Protein AF-A0A936TDS5-F1 (afdb_monomer)

pLDDT: mean 80.67, std 19.94, range [39.81, 98.31]

Nearest PDB structures (foldseek):
  7kw0-assembly1_A  TM=5.483E-01  e=3.915E-04  Thermobifida fusca YX
  7kvw-assembly1_A  TM=5.679E-01  e=1.111E-03  Thermobifida fusca YX
  8g3i-assembly2_B  TM=5.520E-01  e=9.242E-04  Thermobifida fusca YX
  8fx6-assembly1_A  TM=5.416E-01  e=1.111E-03  Thermobifida fusca YX
  7kvw-assembly2_B  TM=5.005E-01  e=5.151E-03  Thermobifida fusca YX

Solvent-accessible surface area (backbone atoms only — not comparable to full-atom values): 11567 Å² total; per-residue (Å²): 106,70,35,53,54,52,32,14,50,15,39,11,51,22,51,33,26,50,77,72,73,55,72,51,64,53,45,38,28,36,31,77,38,82,64,76,65,95,84,75,88,70,101,67,92,56,63,47,74,29,67,37,72,36,57,22,67,60,83,50,58,68,60,33,21,49,55,46,42,52,44,52,53,50,34,60,64,54,54,81,69,48,64,59,77,72,45,52,74,58,56,76,73,54,56,67,78,72,46,67,78,61,44,45,56,72,72,64,34,46,33,40,44,46,78,44,85,52,53,76,54,87,51,64,59,97,83,44,72,63,87,77,62,70,42,80,43,81,47,70,67,34,42,25,14,41,22,35,30,36,42,44,96,44,76,26,71,20,74,30,71,34,63,88,70,48,78,54,62,65,58,42,52,52,20,43,53,51,15,44,48,60,50,52,47,60,68,56,60,64,66,74,71,68,71,82,82,83,79,76,88,135

Structure (mmCIF, N/CA/C/O backbone):
data_AF-A0A936TDS5-F1
#
_entry.id   AF-A0A936TDS5-F1
#
loop_
_atom_site.group_PDB
_atom_site.id
_atom_site.type_symbol
_atom_site.label_atom_id
_atom_site.label_alt_id
_atom_site.label_comp_id
_atom_site.label_asym_id
_atom_site.label_entity_id
_atom_site.label_seq_id
_atom_site.pdbx_PDB_ins_code
_atom_site.Cartn_x
_atom_site.Cartn_y
_atom_site.Cartn_z
_atom_site.occupancy
_atom_site.B_iso_or_equiv
_atom_site.auth_seq_id
_atom_site.auth_comp_id
_atom_site.auth_asym_id
_atom_site.auth_atom_id
_atom_site.pdbx_PDB_model_num
ATOM 1 N N . MET A 1 1 ? 4.836 9.051 -7.410 1.00 87.88 1 MET A N 1
ATOM 2 C CA . MET A 1 1 ? 4.955 7.578 -7.330 1.00 87.88 1 MET A CA 1
ATOM 3 C C . MET A 1 1 ? 4.818 7.085 -5.899 1.00 87.88 1 MET A C 1
ATOM 5 O O . MET A 1 1 ? 3.871 6.367 -5.643 1.00 87.88 1 MET A O 1
ATOM 9 N N . ASN A 1 2 ? 5.698 7.473 -4.965 1.00 91.62 2 ASN A N 1
ATOM 10 C CA . ASN A 1 2 ? 5.608 6.972 -3.585 1.00 91.62 2 ASN A CA 1
ATOM 11 C C . ASN A 1 2 ? 4.287 7.333 -2.890 1.00 91.62 2 ASN A C 1
ATOM 13 O O . ASN A 1 2 ? 3.648 6.474 -2.299 1.00 91.62 2 ASN A O 1
ATOM 17 N N . ASP A 1 3 ? 3.867 8.590 -3.033 1.00 94.88 3 ASP A N 1
ATOM 18 C CA . ASP A 1 3 ? 2.631 9.095 -2.427 1.00 94.88 3 ASP A CA 1
ATOM 19 C C . ASP A 1 3 ? 1.397 8.369 -2.998 1.00 94.88 3 ASP A C 1
ATOM 21 O O . ASP A 1 3 ? 0.515 7.963 -2.254 1.00 94.88 3 ASP A O 1
ATOM 25 N N . ALA A 1 4 ? 1.395 8.115 -4.312 1.00 95.88 4 ALA A N 1
ATOM 26 C CA . ALA A 1 4 ? 0.374 7.340 -5.022 1.00 95.88 4 ALA A CA 1
ATOM 27 C C . ALA A 1 4 ? 0.317 5.872 -4.567 1.00 95.88 4 ALA A C 1
ATOM 29 O O . ALA A 1 4 ? -0.758 5.338 -4.326 1.00 95.88 4 ALA A O 1
ATOM 30 N N . TYR A 1 5 ? 1.481 5.237 -4.410 1.00 96.56 5 TYR A N 1
ATOM 31 C CA . TYR A 1 5 ? 1.607 3.865 -3.921 1.00 96.56 5 TYR A CA 1
ATOM 32 C C . TYR A 1 5 ? 1.025 3.703 -2.511 1.00 96.56 5 TYR A C 1
ATOM 34 O O . TYR A 1 5 ? 0.201 2.825 -2.278 1.00 96.56 5 TYR A O 1
ATOM 42 N N . LEU A 1 6 ? 1.412 4.578 -1.583 1.00 97.19 6 LEU A N 1
ATOM 43 C CA . LEU A 1 6 ? 0.900 4.553 -0.215 1.00 97.19 6 LEU A CA 1
ATOM 44 C C . LEU A 1 6 ? -0.590 4.923 -0.153 1.00 97.19 6 LEU A C 1
ATOM 46 O O . LEU A 1 6 ? -1.337 4.284 0.578 1.00 97.19 6 LEU A O 1
ATOM 50 N N . ALA A 1 7 ? -1.047 5.897 -0.946 1.00 97.75 7 ALA A N 1
ATOM 51 C CA . ALA A 1 7 ? -2.466 6.247 -1.020 1.00 97.75 7 ALA A CA 1
ATOM 52 C C . ALA A 1 7 ? -3.332 5.081 -1.528 1.00 97.75 7 ALA A C 1
ATOM 54 O O . ALA A 1 7 ? -4.419 4.870 -0.998 1.00 97.75 7 ALA A O 1
ATOM 55 N N . ALA A 1 8 ? -2.853 4.304 -2.504 1.00 98.12 8 ALA A N 1
ATOM 56 C CA . ALA A 1 8 ? -3.545 3.104 -2.978 1.00 98.12 8 ALA A CA 1
ATOM 57 C C . ALA A 1 8 ? -3.659 2.034 -1.879 1.00 98.12 8 ALA A C 1
ATOM 59 O O . ALA A 1 8 ? -4.727 1.456 -1.695 1.00 98.12 8 ALA A O 1
ATOM 60 N N . ILE A 1 9 ? -2.588 1.821 -1.101 1.00 98.19 9 ILE A N 1
ATOM 61 C CA . ILE A 1 9 ? -2.613 0.926 0.068 1.00 98.19 9 ILE A CA 1
ATOM 62 C C . ILE A 1 9 ? -3.628 1.418 1.111 1.00 98.19 9 ILE A C 1
ATOM 64 O O . ILE A 1 9 ? -4.387 0.615 1.642 1.00 98.19 9 ILE A O 1
ATOM 68 N N . GLY A 1 10 ? -3.675 2.727 1.384 1.00 98.06 10 GLY A N 1
ATOM 69 C CA . GLY A 1 10 ? -4.641 3.316 2.319 1.00 98.06 10 GLY A CA 1
ATOM 70 C C . GLY A 1 10 ? -6.085 3.100 1.876 1.00 98.06 10 GLY A C 1
ATOM 71 O O . GLY A 1 10 ? -6.914 2.664 2.668 1.00 98.06 10 GLY A O 1
ATOM 72 N N . ALA A 1 11 ? -6.365 3.300 0.587 1.00 98.25 11 ALA A N 1
ATOM 73 C CA . ALA A 1 11 ? -7.679 3.030 0.008 1.00 98.25 11 ALA A CA 1
ATOM 74 C C . ALA A 1 11 ? -8.072 1.553 0.154 1.00 98.25 11 ALA A C 1
ATOM 76 O O . ALA A 1 11 ? -9.173 1.243 0.597 1.00 98.25 11 ALA A O 1
ATOM 77 N N . ALA A 1 12 ? -7.149 0.647 -0.179 1.00 98.25 12 ALA A N 1
ATOM 78 C CA . ALA A 1 12 ? -7.364 -0.789 -0.076 1.00 98.25 12 ALA A CA 1
ATOM 79 C C . ALA A 1 12 ? -7.650 -1.232 1.363 1.00 98.25 12 ALA A C 1
ATOM 81 O O . ALA A 1 12 ? -8.559 -2.019 1.604 1.00 98.25 12 ALA A O 1
ATOM 82 N N . LEU A 1 13 ? -6.893 -0.709 2.331 1.00 98.12 13 LEU A N 1
ATOM 83 C CA . LEU A 1 13 ? -7.101 -1.015 3.742 1.00 98.12 13 LEU A CA 1
ATOM 84 C C . LEU A 1 13 ? -8.436 -0.468 4.245 1.00 98.12 13 LEU A C 1
ATOM 86 O O . LEU A 1 13 ? -9.136 -1.206 4.930 1.00 98.12 13 LEU A O 1
ATOM 90 N N . GLY A 1 14 ? -8.806 0.766 3.891 1.00 97.94 14 GLY A N 1
ATOM 91 C CA . GLY A 1 14 ? -10.115 1.331 4.235 1.00 97.94 14 GLY A CA 1
ATOM 92 C C . GLY A 1 14 ? -11.258 0.481 3.687 1.00 97.94 14 GLY A C 1
ATOM 93 O O . GLY A 1 14 ? -12.091 0.003 4.451 1.00 97.94 14 GLY A O 1
ATOM 94 N N . HIS A 1 15 ? -11.209 0.172 2.389 1.00 98.12 15 HIS A N 1
ATOM 95 C CA . HIS A 1 15 ? -12.198 -0.676 1.724 1.00 98.12 15 HIS A CA 1
ATOM 96 C C . HIS A 1 15 ? -12.312 -2.070 2.364 1.00 98.12 15 HIS A C 1
ATOM 98 O O . HIS A 1 15 ? -13.415 -2.560 2.600 1.00 98.12 15 HIS A O 1
ATOM 104 N N . TYR A 1 16 ? -11.185 -2.704 2.700 1.00 98.31 16 TYR A N 1
ATOM 105 C CA . TYR A 1 16 ? -11.190 -3.991 3.394 1.00 98.31 16 TYR A CA 1
ATOM 106 C C . TYR A 1 16 ? -11.831 -3.893 4.786 1.00 98.31 16 TYR A C 1
ATOM 108 O O . TYR A 1 16 ? -12.696 -4.697 5.121 1.00 98.31 16 TYR A O 1
ATOM 116 N N . HIS A 1 17 ? -11.461 -2.892 5.588 1.00 97.88 17 HIS A N 1
ATOM 117 C CA . HIS A 1 17 ? -12.034 -2.686 6.922 1.00 97.88 17 HIS A CA 1
ATOM 118 C C . HIS A 1 17 ? -13.542 -2.402 6.875 1.00 97.88 17 HIS A C 1
ATOM 120 O O . HIS A 1 17 ? -14.281 -2.912 7.722 1.00 97.88 17 HIS A O 1
ATOM 126 N N . ASP A 1 18 ? -14.008 -1.666 5.864 1.00 97.19 18 ASP A N 1
ATOM 127 C CA . ASP A 1 18 ? -15.432 -1.432 5.617 1.00 97.19 18 ASP A CA 1
ATOM 128 C C . ASP A 1 18 ? -16.175 -2.743 5.325 1.00 97.19 18 ASP A C 1
ATOM 130 O O . ASP A 1 18 ? -17.216 -3.009 5.931 1.00 97.19 18 ASP A O 1
ATOM 134 N N . MET A 1 19 ? -15.624 -3.607 4.461 1.00 97.00 19 MET A N 1
ATOM 135 C CA . MET A 1 19 ? -16.204 -4.929 4.180 1.00 97.00 19 MET A CA 1
ATOM 136 C C . MET A 1 19 ? -16.249 -5.829 5.418 1.00 97.00 19 MET A C 1
ATOM 138 O O . MET A 1 19 ? -17.207 -6.579 5.602 1.00 97.00 19 MET A O 1
ATOM 142 N N . MET A 1 20 ? -15.246 -5.725 6.291 1.00 96.69 20 MET A N 1
ATOM 143 C CA . MET A 1 20 ? -15.191 -6.464 7.555 1.00 96.69 20 MET A CA 1
ATOM 144 C C . MET A 1 20 ? -16.072 -5.848 8.659 1.00 96.69 20 MET A C 1
ATOM 146 O O . MET A 1 20 ? -16.174 -6.417 9.747 1.00 96.69 20 MET A O 1
ATOM 150 N N . GLY A 1 21 ? -16.721 -4.704 8.405 1.00 97.25 21 GLY A N 1
ATOM 151 C CA . GLY A 1 21 ? -17.597 -4.019 9.360 1.00 97.25 21 GLY A CA 1
ATOM 152 C C . GLY A 1 21 ? -16.861 -3.328 10.513 1.00 97.25 21 GLY A C 1
ATOM 153 O O . GLY A 1 21 ? -17.462 -3.074 11.558 1.00 97.25 21 GLY A O 1
ATOM 154 N N . VAL A 1 22 ? -15.569 -3.040 10.342 1.00 96.38 22 VAL A N 1
ATOM 155 C CA . VAL A 1 22 ? -14.682 -2.438 11.351 1.00 96.38 22 VAL A CA 1
ATOM 156 C C . VAL A 1 22 ? -13.938 -1.228 10.771 1.00 96.38 22 VAL A C 1
ATOM 158 O O . VAL A 1 22 ? -12.711 -1.254 10.689 1.00 96.38 22 VAL A O 1
ATOM 161 N N . PRO A 1 23 ? -14.649 -0.165 10.345 1.00 96.19 23 PRO A N 1
ATOM 162 C CA . PRO A 1 23 ? -14.024 0.993 9.715 1.00 96.19 23 PRO A CA 1
ATOM 163 C C . PRO A 1 23 ? -12.979 1.632 10.635 1.00 96.19 23 PRO A C 1
ATOM 165 O O . PRO A 1 23 ? -13.187 1.771 11.843 1.00 96.19 23 PRO A O 1
ATOM 168 N N . VAL A 1 24 ? -11.863 2.050 10.042 1.00 96.00 24 VAL A N 1
ATOM 169 C CA . VAL A 1 24 ? -10.763 2.744 10.720 1.00 96.00 24 VAL A CA 1
ATOM 170 C C . VAL A 1 24 ? -10.447 4.038 9.978 1.00 96.00 24 VAL A C 1
ATOM 172 O O . VAL A 1 24 ? -10.583 4.104 8.757 1.00 96.00 24 VAL A O 1
ATOM 175 N N . GLU A 1 25 ? -10.032 5.074 10.707 1.00 94.75 25 GLU A N 1
ATOM 176 C CA . GLU A 1 25 ? -9.670 6.378 10.120 1.00 94.75 25 GLU A CA 1
ATOM 177 C C . GLU A 1 25 ? -8.234 6.387 9.572 1.00 94.75 25 GLU A C 1
ATOM 179 O O . GLU A 1 25 ? -7.924 7.070 8.593 1.00 94.75 25 GLU A O 1
ATOM 184 N N . ALA A 1 26 ? -7.347 5.601 10.190 1.00 96.31 26 ALA A N 1
ATOM 185 C CA . ALA A 1 26 ? -5.979 5.434 9.733 1.00 96.31 26 ALA A CA 1
ATOM 186 C C . ALA A 1 26 ? -5.381 4.089 10.156 1.00 96.31 26 ALA A C 1
ATOM 188 O O . ALA A 1 26 ? -5.762 3.520 11.179 1.00 96.31 26 ALA A O 1
ATOM 189 N N . VAL A 1 27 ? -4.376 3.631 9.404 1.00 96.50 27 VAL A N 1
ATOM 190 C CA . VAL A 1 27 ? -3.580 2.437 9.728 1.00 96.50 27 VAL A CA 1
ATOM 191 C C . VAL A 1 27 ? -2.112 2.820 9.956 1.00 96.50 27 VAL A C 1
ATOM 193 O O . VAL A 1 27 ? -1.500 3.440 9.078 1.00 96.50 27 VAL A O 1
ATOM 196 N N . PRO A 1 28 ? -1.507 2.459 11.101 1.00 94.44 28 PRO A N 1
ATOM 197 C CA . PRO A 1 28 ? -0.085 2.663 11.350 1.00 94.44 28 PRO A CA 1
ATOM 198 C C . PRO A 1 28 ? 0.794 1.925 10.331 1.00 94.44 28 PRO A C 1
ATOM 200 O O . PRO A 1 28 ? 0.802 0.693 10.256 1.00 94.44 28 PRO A O 1
ATOM 203 N N . LEU A 1 29 ? 1.567 2.685 9.554 1.00 94.06 29 LEU A N 1
ATOM 204 C CA . LEU A 1 29 ? 2.417 2.167 8.486 1.00 94.06 29 LEU A CA 1
ATOM 205 C C . LEU A 1 29 ? 3.851 2.680 8.612 1.00 94.06 29 LEU A C 1
ATOM 207 O O . LEU A 1 29 ? 4.078 3.877 8.775 1.00 94.06 29 LEU A O 1
ATOM 211 N N . ALA A 1 30 ? 4.831 1.794 8.444 1.00 90.75 30 ALA A N 1
ATOM 212 C CA . ALA A 1 30 ? 6.231 2.174 8.273 1.00 90.75 30 ALA A CA 1
ATOM 213 C C . ALA A 1 30 ? 6.690 2.010 6.823 1.00 90.75 30 ALA A C 1
ATOM 215 O O . ALA A 1 30 ? 6.355 1.039 6.145 1.00 90.75 30 ALA A O 1
ATOM 216 N N . MET A 1 31 ? 7.534 2.930 6.355 1.00 88.31 31 MET A N 1
ATOM 217 C CA . MET A 1 31 ? 8.198 2.828 5.059 1.00 88.31 31 MET A CA 1
ATOM 218 C C . MET A 1 31 ? 9.609 3.430 5.104 1.00 88.31 31 MET A C 1
ATOM 220 O O . MET A 1 31 ? 9.769 4.558 5.575 1.00 88.31 31 MET A O 1
ATOM 224 N N . PRO A 1 32 ? 10.643 2.754 4.568 1.00 82.31 32 PRO A N 1
ATOM 225 C CA . PRO A 1 32 ? 11.964 3.351 4.458 1.00 82.31 32 PRO A CA 1
ATOM 226 C C . PRO A 1 32 ? 11.936 4.528 3.478 1.00 82.31 32 PRO A C 1
ATOM 228 O O . PRO A 1 32 ? 11.478 4.417 2.338 1.00 82.31 32 PRO A O 1
ATOM 231 N N . VAL A 1 33 ? 12.475 5.665 3.908 1.00 75.00 33 VAL A N 1
ATOM 232 C CA . VAL A 1 33 ? 12.651 6.858 3.086 1.00 75.00 33 VAL A CA 1
ATOM 233 C C . VAL A 1 33 ? 14.132 7.205 2.969 1.00 75.00 33 VAL A C 1
ATOM 235 O O . VAL A 1 33 ? 14.886 7.224 3.941 1.00 75.00 33 VAL A O 1
ATOM 238 N N . ASN A 1 34 ? 14.568 7.490 1.741 1.00 66.94 34 ASN A N 1
ATOM 239 C CA . ASN A 1 34 ? 15.909 8.009 1.477 1.00 66.94 34 ASN A CA 1
ATOM 240 C C . ASN A 1 34 ? 16.051 9.414 2.086 1.00 66.94 34 ASN A C 1
ATOM 242 O O . ASN A 1 34 ? 15.309 10.316 1.685 1.00 66.94 34 ASN A O 1
ATOM 246 N N . VAL A 1 35 ? 17.028 9.612 2.976 1.00 59.50 35 VAL A N 1
ATOM 247 C CA . VAL A 1 35 ? 17.346 10.899 3.639 1.00 59.50 35 VAL A CA 1
ATOM 248 C C . VAL A 1 35 ? 18.618 11.555 3.079 1.00 59.50 35 VAL A C 1
ATOM 250 O O . VAL A 1 35 ? 19.300 12.308 3.765 1.00 59.50 35 VAL A O 1
ATOM 253 N N . ARG A 1 36 ? 18.959 11.295 1.809 1.00 56.44 36 ARG A N 1
ATOM 254 C CA . ARG A 1 36 ? 20.129 11.921 1.167 1.00 56.44 36 ARG A CA 1
ATOM 255 C C . ARG A 1 36 ? 20.006 13.448 1.175 1.00 56.44 36 ARG A C 1
ATOM 257 O O . ARG A 1 36 ? 19.043 13.987 0.630 1.00 56.44 36 ARG A O 1
ATOM 264 N N . ALA A 1 37 ? 21.006 14.124 1.739 1.00 49.75 37 ALA A N 1
ATOM 265 C CA . ALA A 1 37 ? 21.184 15.558 1.571 1.00 49.75 37 ALA A CA 1
ATOM 266 C C . ALA A 1 37 ? 21.629 15.859 0.129 1.00 49.75 37 ALA A C 1
ATOM 268 O O . ALA A 1 37 ? 22.376 15.092 -0.486 1.00 49.75 37 ALA A O 1
ATOM 269 N N . SER A 1 38 ? 21.163 16.973 -0.434 1.00 39.81 38 SER A N 1
ATOM 270 C CA . SER A 1 38 ? 21.589 17.437 -1.756 1.00 39.81 38 SER A CA 1
ATOM 271 C C . SER A 1 38 ? 23.093 17.746 -1.747 1.00 39.81 38 SER A C 1
ATOM 273 O O . SER A 1 38 ? 23.503 18.714 -1.112 1.00 39.81 38 SER A O 1
ATOM 275 N N . GLY A 1 39 ? 23.905 16.942 -2.443 1.00 43.88 39 GLY A N 1
ATOM 276 C CA . GLY A 1 39 ? 25.346 17.183 -2.624 1.00 43.88 39 GLY A CA 1
ATOM 277 C C . GLY A 1 39 ? 26.278 16.046 -2.191 1.00 43.88 39 GLY A C 1
ATOM 278 O O . GLY A 1 39 ? 27.468 16.110 -2.483 1.00 43.88 39 GLY A O 1
ATOM 279 N N . GLU A 1 40 ? 25.775 14.988 -1.548 1.00 40.59 40 GLU A N 1
ATOM 280 C CA . GLU A 1 40 ? 26.607 13.837 -1.169 1.00 40.59 40 GLU A CA 1
ATOM 281 C C . GLU A 1 40 ? 26.719 12.815 -2.312 1.00 40.59 40 GLU A C 1
ATOM 283 O O . GLU A 1 40 ? 25.769 12.106 -2.649 1.00 40.59 40 GLU A O 1
ATOM 288 N N . SER A 1 41 ? 27.908 12.716 -2.907 1.00 40.12 41 SER A N 1
ATOM 289 C CA . SER A 1 41 ? 28.281 11.658 -3.849 1.00 40.12 41 SER A CA 1
ATOM 290 C C . SER A 1 41 ? 28.992 10.517 -3.111 1.00 40.12 41 SER A C 1
ATOM 292 O O . SER A 1 41 ? 30.174 10.621 -2.793 1.00 40.12 41 SER A O 1
ATOM 294 N N . GLY A 1 42 ? 28.272 9.423 -2.844 1.00 45.34 42 GLY A N 1
ATOM 295 C CA . GLY A 1 42 ? 28.812 8.190 -2.261 1.00 45.34 42 GLY A CA 1
ATOM 296 C C . GLY A 1 42 ? 27.751 7.092 -2.105 1.00 45.34 42 GLY A C 1
ATOM 297 O O . GLY A 1 42 ? 26.561 7.380 -1.967 1.00 45.34 42 GLY A O 1
ATOM 298 N N . ILE A 1 43 ? 28.170 5.821 -2.128 1.00 42.38 43 ILE A N 1
ATOM 299 C CA . ILE A 1 43 ? 27.320 4.670 -1.772 1.00 42.38 43 ILE A CA 1
ATOM 300 C C . ILE A 1 43 ? 27.212 4.653 -0.240 1.00 42.38 43 ILE A C 1
ATOM 302 O O . ILE A 1 43 ? 27.985 3.985 0.437 1.00 42.38 43 ILE A O 1
ATOM 306 N N . SER A 1 44 ? 26.311 5.465 0.312 1.00 41.47 44 SER A N 1
ATOM 307 C CA . SER A 1 44 ? 26.031 5.528 1.751 1.00 41.47 44 SER A CA 1
ATOM 308 C C . SER A 1 44 ? 24.573 5.145 2.028 1.00 41.47 44 SER A C 1
ATOM 310 O O . SER A 1 44 ? 23.653 5.643 1.369 1.00 41.47 44 SER A O 1
ATOM 312 N N . ASN A 1 45 ? 24.369 4.254 3.002 1.00 45.47 45 ASN A N 1
ATOM 313 C CA . ASN A 1 45 ? 23.082 3.683 3.416 1.00 45.47 45 ASN A CA 1
ATOM 314 C C . ASN A 1 45 ? 22.310 4.626 4.364 1.00 45.47 45 ASN A C 1
ATOM 316 O O . ASN A 1 45 ? 21.946 4.248 5.475 1.00 45.47 45 ASN A O 1
ATOM 320 N N . ASN A 1 46 ? 22.070 5.874 3.951 1.00 53.81 46 ASN A N 1
ATOM 321 C CA . ASN A 1 46 ? 21.255 6.818 4.725 1.00 53.81 46 ASN A CA 1
ATOM 322 C C . ASN A 1 46 ? 19.758 6.620 4.420 1.00 53.81 46 ASN A C 1
ATOM 324 O O . ASN A 1 46 ? 19.163 7.342 3.609 1.00 53.81 46 ASN A O 1
ATOM 328 N N . TRP A 1 47 ? 19.153 5.642 5.096 1.00 58.56 47 TRP A N 1
ATOM 329 C CA . TRP A 1 47 ? 17.704 5.436 5.151 1.00 58.56 47 TRP A CA 1
ATOM 330 C C . TRP A 1 47 ? 17.199 5.651 6.573 1.00 58.56 47 TRP A C 1
ATOM 332 O O . TRP A 1 47 ? 17.850 5.247 7.532 1.00 58.56 47 TRP A O 1
ATOM 342 N N . THR A 1 48 ? 16.034 6.276 6.691 1.00 63.50 48 THR A N 1
ATOM 343 C CA . THR A 1 48 ? 15.264 6.356 7.936 1.00 63.50 48 THR A CA 1
ATOM 344 C C . THR A 1 48 ? 13.880 5.776 7.677 1.00 63.50 48 THR A C 1
ATOM 346 O O . THR A 1 48 ? 13.406 5.818 6.538 1.00 63.50 48 THR A O 1
ATOM 349 N N . SER A 1 49 ? 13.233 5.214 8.689 1.00 71.44 49 SER A N 1
ATOM 350 C CA . SER A 1 49 ? 11.852 4.748 8.560 1.00 71.44 49 SER A CA 1
ATOM 351 C C . SER A 1 49 ? 10.905 5.917 8.801 1.00 71.44 49 SER A C 1
ATOM 353 O O . SER A 1 49 ? 10.879 6.486 9.888 1.00 71.44 49 SER A O 1
ATOM 355 N N . ALA A 1 50 ? 10.110 6.274 7.794 1.00 82.19 50 ALA A N 1
ATOM 356 C CA . ALA A 1 50 ? 8.959 7.139 7.998 1.00 82.19 50 ALA A CA 1
ATOM 357 C C . ALA A 1 50 ? 7.828 6.300 8.597 1.00 82.19 50 ALA A C 1
ATOM 359 O O . ALA A 1 50 ? 7.446 5.288 8.009 1.00 82.19 50 ALA A O 1
ATOM 360 N N . MET A 1 51 ? 7.311 6.725 9.747 1.00 87.44 51 MET A N 1
ATOM 361 C CA . MET A 1 51 ? 6.086 6.188 10.339 1.00 87.44 51 MET A CA 1
ATOM 362 C C . MET A 1 51 ? 4.931 7.123 9.987 1.00 87.44 51 MET A C 1
ATOM 364 O O . MET A 1 51 ? 5.061 8.341 10.111 1.00 87.44 51 MET A O 1
ATOM 368 N N . LEU A 1 52 ? 3.835 6.553 9.504 1.00 90.94 52 LEU A N 1
ATOM 369 C CA . LEU A 1 52 ? 2.658 7.255 9.016 1.00 90.94 52 LEU A CA 1
ATOM 370 C C . LEU A 1 52 ? 1.413 6.715 9.714 1.00 90.94 52 LEU A C 1
ATOM 372 O O . LEU A 1 52 ? 1.309 5.516 9.963 1.00 90.94 52 LEU A O 1
ATOM 376 N N . ALA A 1 53 ? 0.445 7.594 9.947 1.00 94.69 53 ALA A N 1
ATOM 377 C CA . ALA A 1 53 ? -0.942 7.207 10.159 1.00 94.69 53 ALA A CA 1
ATOM 378 C C . ALA A 1 53 ? -1.605 7.224 8.778 1.00 94.69 53 ALA A C 1
ATOM 380 O O . ALA A 1 53 ? -2.077 8.266 8.317 1.00 94.69 53 ALA A O 1
ATOM 381 N N . LEU A 1 54 ? -1.523 6.103 8.059 1.00 96.56 54 LEU A N 1
ATOM 382 C CA . LEU A 1 54 ? -1.940 6.032 6.665 1.00 96.56 54 LEU A CA 1
ATOM 383 C C . LEU A 1 54 ? -3.450 6.290 6.564 1.00 96.56 54 LEU A C 1
ATOM 385 O O . LEU A 1 54 ? -4.202 5.499 7.129 1.00 96.56 54 LEU A O 1
ATOM 389 N N . PRO A 1 55 ? -3.899 7.349 5.867 1.00 96.50 55 PRO A N 1
ATOM 390 C CA . PRO A 1 55 ? -5.313 7.701 5.817 1.00 96.50 55 PRO A CA 1
ATOM 391 C C . PRO A 1 55 ? -6.103 6.639 5.049 1.00 96.50 55 PRO A C 1
ATOM 393 O O . PRO A 1 55 ? -5.754 6.302 3.911 1.00 96.50 55 PRO A O 1
ATOM 396 N N . THR A 1 56 ? -7.170 6.142 5.667 1.00 97.50 56 THR A N 1
ATOM 397 C CA . THR A 1 56 ? -8.068 5.122 5.101 1.00 97.50 56 THR A CA 1
ATOM 398 C C . THR A 1 56 ? -9.466 5.664 4.807 1.00 97.50 56 THR A C 1
ATOM 400 O O . THR A 1 56 ? -10.180 5.086 3.995 1.00 97.50 56 THR A O 1
ATOM 403 N N . ASP A 1 57 ? -9.835 6.801 5.397 1.00 93.81 57 ASP A N 1
ATOM 404 C CA . ASP A 1 57 ? -11.168 7.412 5.329 1.00 93.81 57 ASP A CA 1
ATOM 405 C C . ASP A 1 57 ? -11.307 8.534 4.284 1.00 93.81 57 ASP A C 1
ATOM 407 O O . ASP A 1 57 ? -12.405 9.036 4.051 1.00 93.81 57 ASP A O 1
ATOM 411 N N . GLN A 1 58 ? -10.214 8.952 3.639 1.00 96.56 58 GLN A N 1
ATOM 412 C CA . GLN A 1 58 ? -10.229 9.998 2.615 1.00 96.56 58 GLN A CA 1
ATOM 413 C C . GLN A 1 58 ? -10.658 9.409 1.258 1.00 96.56 58 GLN A C 1
ATOM 415 O O . GLN A 1 58 ? -9.851 8.700 0.651 1.00 96.56 58 GLN A O 1
ATOM 420 N N . PRO A 1 59 ? -11.862 9.699 0.721 1.00 94.25 59 PRO A N 1
ATOM 421 C CA . PRO A 1 59 ? -12.342 9.089 -0.523 1.00 94.25 59 PRO A CA 1
ATOM 422 C C . PRO A 1 59 ? -11.703 9.669 -1.791 1.00 94.25 59 PRO A C 1
ATOM 424 O O . PRO A 1 59 ? -11.630 8.972 -2.795 1.00 94.25 59 PRO A O 1
ATOM 427 N N . ASP A 1 60 ? -11.241 10.924 -1.772 1.00 96.56 60 ASP A N 1
ATOM 428 C CA . ASP A 1 60 ? -10.618 11.556 -2.941 1.00 96.56 60 ASP A CA 1
ATOM 429 C C . ASP A 1 60 ? -9.144 11.111 -3.064 1.00 96.56 60 ASP A C 1
ATOM 431 O O . ASP A 1 60 ? -8.332 11.471 -2.198 1.00 96.56 60 ASP A O 1
ATOM 435 N N . PRO A 1 61 ? -8.753 10.380 -4.130 1.00 96.19 61 PRO A N 1
ATOM 436 C CA . PRO A 1 61 ? -7.391 9.871 -4.282 1.00 96.19 61 PRO A CA 1
ATOM 437 C C . PRO A 1 61 ? -6.337 10.982 -4.358 1.00 96.19 61 PRO A C 1
ATOM 439 O O . PRO A 1 61 ? -5.215 10.793 -3.884 1.00 96.19 61 PRO A O 1
ATOM 442 N N . ILE A 1 62 ? -6.670 12.163 -4.896 1.00 96.94 62 ILE A N 1
ATOM 443 C CA . ILE A 1 62 ? -5.738 13.295 -4.965 1.00 96.94 62 ILE A CA 1
ATOM 444 C C . ILE A 1 62 ? -5.475 13.836 -3.561 1.00 96.94 62 ILE A C 1
ATOM 446 O O . ILE A 1 62 ? -4.316 14.008 -3.172 1.00 96.94 62 ILE A O 1
ATOM 450 N N . ARG A 1 63 ? -6.534 14.055 -2.775 1.00 97.75 63 ARG A N 1
ATOM 451 C CA . ARG A 1 63 ? -6.403 14.508 -1.382 1.00 97.75 63 ARG A CA 1
ATOM 452 C C . ARG A 1 63 ? -5.700 13.473 -0.514 1.00 97.75 63 ARG A C 1
ATOM 454 O O . ARG A 1 63 ? -4.854 13.843 0.296 1.00 97.75 63 ARG A O 1
ATOM 461 N N . ARG A 1 64 ? -5.976 12.182 -0.720 1.00 97.44 64 ARG A N 1
ATOM 462 C CA . ARG A 1 64 ? -5.299 11.084 -0.014 1.00 97.44 64 ARG A CA 1
ATOM 463 C C . ARG A 1 64 ? -3.793 11.101 -0.285 1.00 97.44 64 ARG A C 1
ATOM 465 O O . ARG A 1 64 ? -2.995 11.050 0.647 1.00 97.44 64 ARG A O 1
ATOM 472 N N . MET A 1 65 ? -3.384 11.270 -1.547 1.00 97.69 65 MET A N 1
ATOM 473 C CA . MET A 1 65 ? -1.969 11.432 -1.911 1.00 97.69 65 MET A CA 1
ATOM 474 C C . MET A 1 65 ? -1.328 12.674 -1.278 1.00 97.69 65 MET A C 1
ATOM 476 O O . MET A 1 65 ? -0.171 12.612 -0.863 1.00 97.69 65 MET A O 1
ATOM 480 N N . GLN A 1 66 ? -2.052 13.792 -1.190 1.00 97.50 66 GLN A N 1
ATOM 481 C CA . GLN A 1 66 ? -1.567 15.017 -0.541 1.00 97.50 66 GLN A CA 1
ATOM 482 C C . GLN A 1 66 ? -1.350 14.819 0.967 1.00 97.50 66 GLN A C 1
ATOM 484 O O . GLN A 1 66 ? -0.287 15.167 1.475 1.00 97.50 66 GLN A O 1
ATOM 489 N N . GLN A 1 67 ? -2.287 14.176 1.667 1.00 97.06 67 GLN A N 1
ATOM 490 C CA . GLN A 1 67 ? -2.138 13.851 3.091 1.00 97.06 67 GLN A CA 1
ATOM 491 C C . GLN A 1 67 ? -0.937 12.929 3.340 1.00 97.06 67 GLN A C 1
ATOM 493 O O . GLN A 1 67 ? -0.116 13.182 4.223 1.00 97.06 67 GLN A O 1
ATOM 498 N N . VAL A 1 68 ? -0.777 11.885 2.520 1.00 95.94 68 VAL A N 1
ATOM 499 C CA . VAL A 1 68 ? 0.390 10.991 2.581 1.00 95.94 68 VAL A CA 1
ATOM 500 C C . VAL A 1 68 ? 1.687 11.775 2.370 1.00 95.94 68 VAL A C 1
ATOM 502 O O . VAL A 1 68 ? 2.635 11.629 3.143 1.00 95.94 68 VAL A O 1
ATOM 505 N N . ARG A 1 69 ? 1.738 12.629 1.342 1.00 94.62 69 ARG A N 1
ATOM 506 C CA . ARG A 1 69 ? 2.889 13.488 1.029 1.00 94.62 69 ARG A CA 1
ATOM 507 C C . ARG A 1 69 ? 3.287 14.341 2.234 1.00 94.62 69 ARG A C 1
ATOM 509 O O . ARG A 1 69 ? 4.470 14.398 2.569 1.00 94.62 69 ARG A O 1
ATOM 516 N N . GLU A 1 70 ? 2.325 14.998 2.872 1.00 93.81 70 GLU A N 1
ATOM 517 C CA . GLU A 1 70 ? 2.549 15.843 4.049 1.00 93.81 70 GLU A CA 1
ATOM 518 C C . GLU A 1 70 ? 3.146 15.046 5.216 1.00 93.81 70 GLU A C 1
ATOM 520 O O . GLU A 1 70 ? 4.147 15.469 5.807 1.00 93.81 70 GLU A O 1
ATOM 525 N N . GLN A 1 71 ? 2.611 13.853 5.494 1.00 92.50 71 GLN A N 1
ATOM 526 C CA . GLN A 1 71 ? 3.141 12.962 6.529 1.00 92.50 71 GLN A CA 1
ATOM 527 C C . GLN A 1 71 ? 4.569 12.494 6.215 1.00 92.50 71 GLN A C 1
ATOM 529 O O . GLN A 1 71 ? 5.447 12.574 7.074 1.00 92.50 71 GLN A O 1
ATOM 534 N N . VAL A 1 72 ? 4.849 12.077 4.972 1.00 89.19 72 VAL A N 1
ATOM 535 C CA . VAL A 1 72 ? 6.202 11.668 4.547 1.00 89.19 72 VAL A CA 1
ATOM 536 C C . VAL A 1 72 ? 7.203 12.813 4.703 1.00 89.19 72 VAL A C 1
ATOM 538 O O . VAL A 1 72 ? 8.327 12.593 5.160 1.00 89.19 72 VAL A O 1
ATOM 541 N N . LEU A 1 73 ? 6.834 14.034 4.305 1.00 88.06 73 LEU A N 1
ATOM 542 C CA . LEU A 1 73 ? 7.706 15.204 4.434 1.00 88.06 73 LEU A CA 1
ATOM 543 C C . LEU A 1 73 ? 7.979 15.540 5.904 1.00 88.06 73 LEU A C 1
ATOM 545 O O . LEU A 1 73 ? 9.128 15.806 6.254 1.00 88.06 73 LEU A O 1
ATOM 549 N N . THR A 1 74 ? 6.961 15.448 6.758 1.00 85.12 74 THR A N 1
ATOM 550 C CA . THR A 1 74 ? 7.080 15.669 8.207 1.00 85.12 74 THR A CA 1
ATOM 551 C C . THR A 1 74 ? 7.975 14.619 8.870 1.00 85.12 74 THR A C 1
ATOM 553 O O . THR A 1 74 ? 8.869 14.953 9.646 1.00 85.12 74 THR A O 1
ATOM 556 N N . ALA A 1 75 ? 7.813 13.343 8.512 1.00 80.69 75 ALA A N 1
ATOM 557 C CA . ALA A 1 75 ? 8.654 12.264 9.026 1.00 80.69 75 ALA A CA 1
ATOM 558 C C . ALA A 1 75 ? 10.131 12.434 8.615 1.00 80.69 75 ALA A C 1
ATOM 560 O O . ALA A 1 75 ? 11.044 12.163 9.396 1.00 80.69 75 ALA A O 1
ATOM 561 N N . ARG A 1 76 ? 10.389 12.944 7.402 1.00 73.19 76 ARG A N 1
ATOM 562 C CA . ARG A 1 76 ? 11.751 13.228 6.917 1.00 73.19 76 ARG A CA 1
ATOM 563 C C . ARG A 1 76 ? 12.429 14.365 7.679 1.00 73.19 76 ARG A C 1
ATOM 565 O O . ARG A 1 76 ? 13.627 14.270 7.932 1.00 73.19 76 ARG A O 1
ATOM 572 N N . THR A 1 77 ? 11.705 15.428 8.033 1.00 66.19 77 THR A N 1
ATOM 573 C CA . THR A 1 77 ? 12.272 16.567 8.778 1.00 66.19 77 THR A CA 1
ATOM 574 C C . THR A 1 77 ? 12.479 16.235 10.259 1.00 66.19 77 THR A C 1
ATOM 576 O O . THR A 1 77 ? 13.514 16.598 10.827 1.00 66.19 77 THR A O 1
ATOM 579 N N . GLY A 1 78 ? 11.564 15.466 10.861 1.00 55.56 78 GLY A N 1
ATOM 580 C CA . GLY A 1 78 ? 11.675 14.966 12.237 1.00 55.56 78 GLY A CA 1
ATOM 581 C C 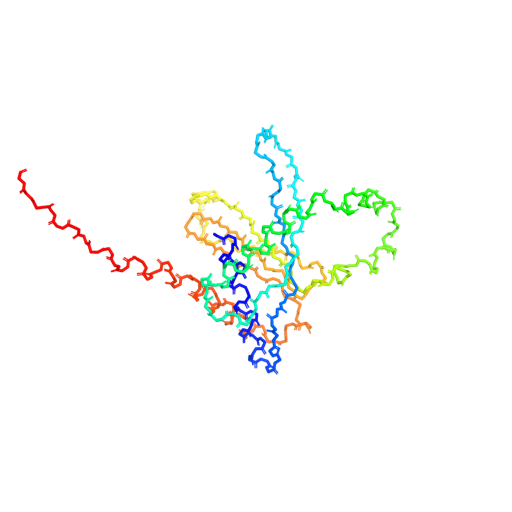. GLY A 1 78 ? 12.829 13.978 12.464 1.00 55.56 78 GLY A C 1
ATOM 582 O O . GLY A 1 78 ? 13.375 13.918 13.562 1.00 55.56 78 GLY A O 1
ATOM 583 N N . SER A 1 79 ? 13.285 13.269 11.422 1.00 50.62 79 SER A N 1
ATOM 584 C CA . SER A 1 79 ? 14.394 12.297 11.499 1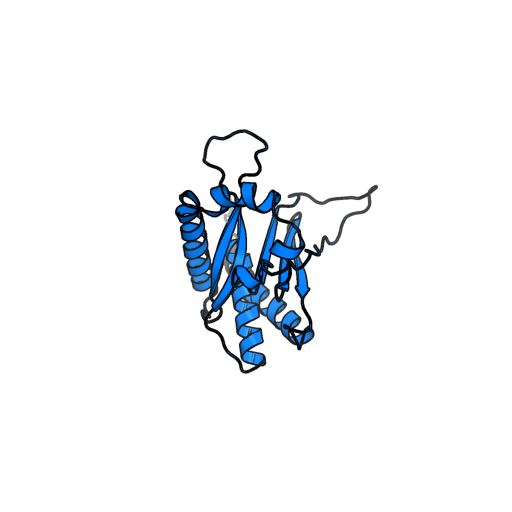.00 50.62 79 SER A CA 1
ATOM 585 C C . SER A 1 79 ? 15.765 12.904 11.843 1.00 50.62 79 SER A C 1
ATOM 587 O O . SER A 1 79 ? 16.710 12.160 12.113 1.00 50.62 79 SER A O 1
ATOM 589 N N . SER A 1 80 ? 15.905 14.232 11.845 1.00 45.53 80 SER A N 1
ATOM 590 C CA . SER A 1 80 ? 17.113 14.908 12.345 1.00 45.53 80 SER A CA 1
ATOM 591 C C . SER A 1 80 ? 17.324 14.724 13.858 1.00 45.53 80 SER A C 1
ATOM 593 O O . SER A 1 80 ? 18.444 14.888 14.340 1.00 45.53 80 SER A O 1
ATOM 595 N N . LEU A 1 81 ? 16.278 14.317 14.586 1.00 45.69 81 LEU A N 1
ATOM 596 C CA . LEU A 1 81 ? 16.269 14.067 16.026 1.00 45.69 81 LEU A CA 1
ATOM 597 C C . LEU A 1 81 ? 15.998 12.591 16.355 1.00 45.69 81 LEU A C 1
ATOM 599 O O . LEU A 1 81 ? 15.329 12.326 17.341 1.00 45.69 81 LEU A O 1
ATOM 603 N N . ASP A 1 82 ? 16.450 11.628 15.543 1.00 48.25 82 ASP A N 1
ATOM 604 C CA . ASP A 1 82 ? 16.172 10.201 15.780 1.00 48.25 82 ASP A CA 1
ATOM 605 C C . ASP A 1 82 ? 16.999 9.626 16.961 1.00 48.25 82 ASP A C 1
ATOM 607 O O . ASP A 1 82 ? 18.191 9.333 16.781 1.00 48.25 82 ASP A O 1
ATOM 611 N N . PRO A 1 83 ? 16.416 9.407 18.164 1.00 43.03 83 PRO A N 1
ATOM 612 C CA . PRO A 1 83 ? 17.104 8.719 19.258 1.00 43.03 83 PRO A CA 1
ATOM 613 C C . PRO A 1 83 ? 17.473 7.268 18.899 1.00 43.03 83 PRO A C 1
ATOM 615 O O . PRO A 1 83 ? 18.386 6.709 19.505 1.00 43.03 83 PRO A O 1
ATOM 618 N N . GLY A 1 84 ? 16.852 6.664 17.880 1.00 45.97 84 GLY A N 1
ATOM 619 C CA . GLY A 1 84 ? 17.205 5.349 17.349 1.00 45.97 84 GLY A CA 1
ATOM 620 C C . GLY A 1 84 ? 18.640 5.271 16.823 1.00 45.97 84 GLY A C 1
ATOM 621 O O . GLY A 1 84 ? 19.302 4.256 17.033 1.00 45.97 84 GLY A O 1
ATOM 622 N N . ARG A 1 85 ? 19.198 6.355 16.260 1.00 47.22 85 ARG A N 1
ATOM 623 C CA . ARG A 1 85 ? 20.621 6.400 15.850 1.00 47.22 85 ARG A CA 1
ATOM 624 C C . ARG A 1 85 ? 21.590 6.355 17.038 1.00 47.22 85 ARG A C 1
ATOM 626 O O . ARG A 1 85 ? 22.723 5.913 16.871 1.00 47.22 85 ARG A O 1
ATOM 633 N N . LEU A 1 86 ? 21.151 6.785 18.224 1.00 48.19 86 LEU A N 1
ATOM 634 C CA . LEU A 1 86 ? 21.920 6.721 19.474 1.00 48.19 86 LEU A CA 1
ATOM 635 C C . LEU A 1 86 ? 21.793 5.358 20.170 1.00 48.19 86 LEU A C 1
ATOM 637 O O . LEU A 1 86 ? 22.744 4.906 20.805 1.00 48.19 86 LEU A O 1
ATOM 641 N N . VAL A 1 87 ? 20.641 4.694 20.041 1.00 51.06 87 VAL A N 1
ATOM 642 C CA . VAL A 1 87 ? 20.330 3.450 20.766 1.00 51.06 87 VAL A CA 1
ATOM 643 C C . VAL A 1 87 ? 20.641 2.189 19.944 1.00 51.06 87 VAL A C 1
ATOM 645 O O . VAL A 1 87 ? 21.019 1.167 20.516 1.00 51.06 87 VAL A O 1
ATOM 648 N N . ALA A 1 88 ? 20.577 2.246 18.609 1.00 53.31 88 ALA A N 1
ATOM 649 C CA . ALA A 1 88 ? 20.856 1.109 17.724 1.00 53.31 88 ALA A CA 1
ATOM 650 C C . ALA A 1 88 ? 22.244 0.455 17.924 1.00 53.31 88 ALA A C 1
ATOM 652 O O . ALA A 1 88 ? 22.313 -0.777 17.918 1.00 53.31 88 ALA A O 1
ATOM 653 N N . PRO A 1 89 ? 23.343 1.201 18.173 1.00 56.72 89 PRO A N 1
ATOM 654 C CA . PRO A 1 89 ? 24.638 0.587 18.464 1.00 56.72 89 PRO A CA 1
ATOM 655 C C . PRO A 1 89 ? 24.652 -0.189 19.785 1.00 56.72 89 PRO A C 1
ATOM 657 O O . PRO A 1 89 ? 25.401 -1.151 19.904 1.00 56.72 89 PRO A O 1
ATOM 660 N N . LEU A 1 90 ? 23.834 0.209 20.766 1.00 55.47 90 LEU A N 1
ATOM 661 C CA . LEU A 1 90 ? 23.725 -0.452 22.073 1.00 55.47 90 LEU A CA 1
ATOM 662 C C . LEU A 1 90 ? 22.825 -1.690 22.005 1.00 55.47 90 LEU A C 1
ATOM 664 O O . LEU A 1 90 ? 23.097 -2.687 22.671 1.00 55.47 90 LEU A O 1
ATOM 668 N N . ALA A 1 91 ? 21.798 -1.662 21.150 1.00 56.34 91 ALA A N 1
ATOM 669 C CA . ALA A 1 91 ? 20.918 -2.803 20.916 1.00 56.34 91 ALA A CA 1
ATOM 670 C C . ALA A 1 91 ? 21.658 -4.011 20.312 1.00 56.34 91 ALA A C 1
ATOM 672 O O . ALA A 1 91 ? 21.314 -5.150 20.614 1.00 56.34 91 ALA A O 1
ATOM 673 N N . ALA A 1 92 ? 22.725 -3.776 19.539 1.00 58.53 92 ALA A N 1
ATOM 674 C CA . ALA A 1 92 ? 23.575 -4.829 18.977 1.00 58.53 92 ALA A CA 1
ATOM 675 C C . ALA A 1 92 ? 24.347 -5.656 20.031 1.00 58.53 92 ALA A C 1
ATOM 677 O O . ALA A 1 92 ? 24.881 -6.712 19.701 1.00 58.53 92 ALA A O 1
ATOM 678 N N . TRP A 1 93 ? 24.410 -5.193 21.286 1.00 57.22 93 TRP A N 1
ATOM 679 C CA . TRP A 1 93 ? 25.070 -5.888 22.402 1.00 57.22 93 TRP A CA 1
ATOM 680 C C . TRP A 1 93 ? 24.097 -6.654 23.306 1.00 57.22 93 TRP A C 1
ATOM 682 O O . TRP A 1 93 ? 24.531 -7.333 24.238 1.00 57.22 93 TRP A O 1
ATOM 692 N N . LEU A 1 94 ? 22.788 -6.544 23.068 1.00 63.25 94 LEU A N 1
ATOM 693 C CA . LEU A 1 94 ? 21.783 -7.218 23.881 1.00 63.25 94 LEU A CA 1
ATOM 694 C C . LEU A 1 94 ? 21.577 -8.669 23.402 1.00 63.25 94 LEU A C 1
ATOM 696 O O . LEU A 1 94 ? 21.531 -8.922 22.198 1.00 63.25 94 LEU A O 1
ATOM 700 N N . PRO A 1 95 ? 21.419 -9.644 24.317 1.00 61.12 95 PRO A N 1
ATOM 701 C CA . PRO A 1 95 ? 21.085 -11.018 23.949 1.00 61.12 95 PRO A CA 1
ATOM 702 C C . PRO A 1 95 ? 19.757 -11.086 23.185 1.00 61.12 95 PRO A C 1
ATOM 704 O O . PRO A 1 95 ? 18.799 -10.414 23.563 1.00 61.12 95 PRO A O 1
ATOM 707 N N . ASN A 1 96 ? 19.644 -11.967 22.185 1.00 54.06 96 ASN A N 1
ATOM 708 C CA . ASN A 1 96 ? 18.420 -12.129 21.380 1.00 54.06 96 ASN A CA 1
ATOM 709 C C . ASN A 1 96 ? 17.147 -12.349 22.223 1.00 54.06 96 ASN A C 1
ATOM 711 O O . ASN A 1 96 ? 16.074 -11.907 21.833 1.00 54.06 96 ASN A O 1
ATOM 715 N N . ALA A 1 97 ? 17.255 -12.975 23.401 1.00 58.28 97 ALA A N 1
ATOM 716 C CA . ALA A 1 97 ? 16.135 -13.150 24.329 1.00 58.28 97 ALA A CA 1
ATOM 717 C C . ALA A 1 97 ? 15.613 -11.825 24.929 1.00 58.28 97 ALA A C 1
ATOM 719 O O . ALA A 1 97 ? 14.432 -11.725 25.241 1.00 58.28 97 ALA A O 1
ATOM 720 N N . ALA A 1 98 ? 16.466 -10.803 25.059 1.00 58.62 98 ALA A N 1
ATOM 721 C CA . ALA A 1 98 ? 16.075 -9.463 25.497 1.00 58.62 98 ALA A CA 1
ATOM 722 C C . ALA A 1 98 ? 15.431 -8.646 24.360 1.00 58.62 98 ALA A C 1
ATOM 724 O O . ALA A 1 98 ? 14.582 -7.801 24.624 1.00 58.62 98 ALA A O 1
ATOM 725 N N . LEU A 1 99 ? 15.787 -8.932 23.099 1.00 54.41 99 LEU A N 1
ATOM 726 C CA . LEU A 1 99 ? 15.125 -8.367 21.916 1.00 54.41 99 LEU A CA 1
ATOM 727 C C . LEU A 1 99 ? 13.866 -9.134 21.487 1.00 54.41 99 LEU A C 1
ATOM 729 O O . LEU A 1 99 ? 13.083 -8.610 20.704 1.00 54.41 99 LEU A O 1
ATOM 733 N N . ALA A 1 100 ? 13.633 -10.344 22.000 1.00 51.03 100 ALA A N 1
ATOM 734 C CA . ALA A 1 100 ? 12.470 -11.157 21.637 1.00 51.03 100 ALA A CA 1
ATOM 735 C C . ALA A 1 100 ? 11.125 -10.502 22.021 1.00 51.03 100 ALA A C 1
ATOM 737 O O . ALA A 1 100 ? 10.111 -10.789 21.395 1.00 51.03 100 ALA A O 1
ATOM 738 N N . GLY A 1 101 ? 11.120 -9.594 23.007 1.00 48.12 101 GLY A N 1
ATOM 739 C CA . GLY A 1 101 ? 9.971 -8.736 23.337 1.00 48.12 101 GLY A CA 1
ATOM 740 C C . GLY A 1 101 ? 9.937 -7.395 22.587 1.00 48.12 101 GLY A C 1
ATOM 741 O O . GLY A 1 101 ? 8.955 -6.670 22.680 1.00 48.12 101 GLY A O 1
ATOM 742 N N . ALA A 1 102 ? 10.992 -7.075 21.835 1.00 51.06 102 ALA A N 1
ATOM 743 C CA . ALA A 1 102 ? 11.186 -5.841 21.075 1.00 51.06 102 ALA A CA 1
ATOM 744 C C . ALA A 1 102 ? 10.986 -6.069 19.565 1.00 51.06 102 ALA A C 1
ATOM 746 O O . ALA A 1 102 ? 11.735 -5.551 18.736 1.00 51.06 102 ALA A O 1
ATOM 747 N N . GLY A 1 103 ? 10.000 -6.895 19.201 1.00 51.53 103 GLY A N 1
ATOM 748 C CA . GLY A 1 103 ? 9.587 -7.061 17.809 1.00 51.53 103 GLY A CA 1
ATOM 749 C C . GLY A 1 103 ? 8.918 -5.789 17.261 1.00 51.53 103 GLY A C 1
ATOM 750 O O . GLY A 1 103 ? 8.591 -4.891 18.032 1.00 51.53 103 GLY A O 1
ATOM 751 N N . PRO A 1 104 ? 8.665 -5.685 15.948 1.00 46.84 104 PRO A N 1
ATOM 752 C CA . PRO A 1 104 ? 8.071 -4.487 15.336 1.00 46.84 104 PRO A CA 1
ATOM 753 C C . PRO A 1 104 ? 6.675 -4.110 15.840 1.00 46.84 104 PRO A C 1
ATOM 755 O O . PRO A 1 104 ? 6.309 -2.943 15.744 1.00 46.84 104 PRO A O 1
ATOM 758 N N . GLY A 1 105 ? 5.956 -5.021 16.505 1.00 50.06 105 GLY A N 1
ATOM 759 C CA . GLY A 1 105 ? 4.779 -4.666 17.310 1.00 50.06 105 GLY A CA 1
ATOM 760 C C . GLY A 1 105 ? 5.070 -3.630 18.413 1.00 50.06 105 GLY A C 1
ATOM 761 O O . GLY A 1 105 ? 4.192 -2.859 18.781 1.00 50.06 105 GLY A O 1
ATOM 762 N N . MET A 1 106 ? 6.318 -3.522 18.886 1.00 50.38 106 MET A N 1
ATOM 763 C CA . MET A 1 106 ? 6.764 -2.485 19.827 1.00 50.38 106 MET A CA 1
ATOM 764 C C . MET A 1 106 ? 6.892 -1.098 19.175 1.00 50.38 106 MET A C 1
ATOM 766 O O . MET A 1 106 ? 6.912 -0.092 19.880 1.00 50.38 106 MET A O 1
ATOM 770 N N . LEU A 1 107 ? 6.953 -1.030 17.840 1.00 63.16 107 LEU A N 1
ATOM 771 C CA . LEU A 1 107 ? 6.896 0.224 17.084 1.00 63.16 107 LEU A CA 1
ATOM 772 C C . LEU A 1 107 ? 5.451 0.678 16.821 1.00 63.16 107 LEU A C 1
ATOM 774 O O . LEU A 1 107 ? 5.259 1.763 16.282 1.00 63.16 107 LEU A O 1
ATOM 778 N N . GLY A 1 108 ? 4.449 -0.131 17.196 1.00 76.19 108 GLY A N 1
ATOM 779 C CA . GLY A 1 108 ? 3.035 0.185 16.993 1.00 76.19 108 GLY A CA 1
ATOM 780 C C . GLY A 1 108 ? 2.648 0.295 15.517 1.00 76.19 108 GLY A C 1
ATOM 781 O O . GLY A 1 108 ? 1.823 1.138 15.180 1.00 76.19 108 GLY A O 1
ATOM 782 N N . ILE A 1 109 ? 3.286 -0.496 14.645 1.00 87.44 109 ILE A N 1
ATOM 783 C CA . ILE A 1 109 ? 2.995 -0.538 13.207 1.00 87.44 109 ILE A CA 1
ATOM 784 C C . ILE A 1 109 ? 2.247 -1.820 12.839 1.00 87.44 109 ILE A C 1
ATOM 786 O O . ILE A 1 109 ? 2.629 -2.907 13.269 1.00 87.44 109 ILE A O 1
ATOM 790 N N . ASP A 1 110 ? 1.237 -1.691 11.983 1.00 92.00 110 ASP A N 1
ATOM 791 C CA . ASP A 1 110 ? 0.460 -2.828 11.474 1.00 92.00 110 ASP A CA 1
ATOM 792 C C . ASP A 1 110 ? 0.905 -3.217 10.061 1.00 92.00 110 ASP A C 1
ATOM 794 O O . ASP A 1 110 ? 0.833 -4.382 9.662 1.00 92.00 110 ASP A O 1
ATOM 798 N N . VAL A 1 111 ? 1.414 -2.239 9.305 1.00 94.50 111 VAL A N 1
ATOM 799 C CA . VAL A 1 111 ? 1.817 -2.407 7.910 1.00 94.50 111 VAL A CA 1
ATOM 800 C C . VAL A 1 111 ? 3.254 -1.949 7.711 1.00 94.50 111 VAL A C 1
ATOM 802 O O . VAL A 1 111 ? 3.636 -0.832 8.061 1.00 94.50 111 VAL A O 1
ATOM 805 N N . GLN A 1 112 ? 4.056 -2.788 7.065 1.00 93.69 112 GLN A N 1
ATOM 806 C CA . GLN A 1 112 ? 5.326 -2.368 6.487 1.00 93.69 112 GLN A CA 1
ATOM 807 C C . GLN A 1 112 ? 5.147 -2.210 4.97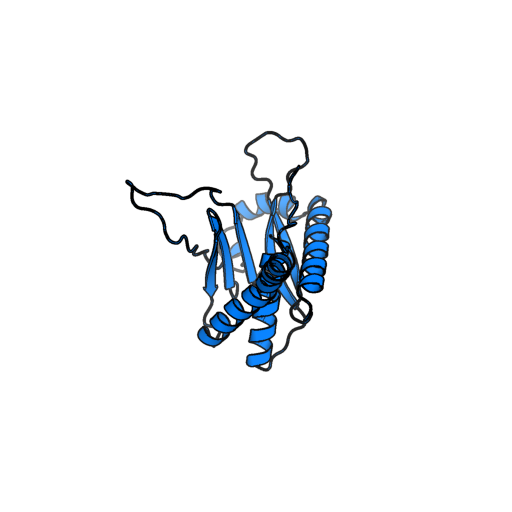6 1.00 93.69 112 GLN A C 1
ATOM 809 O O . GLN A 1 112 ? 4.639 -3.101 4.300 1.00 93.69 112 GLN A O 1
ATOM 814 N N . ALA A 1 113 ? 5.596 -1.085 4.428 1.00 94.50 113 ALA A N 1
ATOM 815 C CA . ALA A 1 113 ? 5.668 -0.874 2.991 1.00 94.50 113 ALA A CA 1
ATOM 816 C C . ALA A 1 113 ? 7.117 -0.742 2.522 1.00 94.50 113 ALA A C 1
ATOM 818 O O . ALA A 1 113 ? 7.976 -0.209 3.229 1.00 94.50 113 ALA A O 1
ATOM 819 N N . SER A 1 114 ? 7.386 -1.189 1.297 1.00 91.94 114 SER A N 1
ATOM 820 C CA . SER A 1 114 ? 8.650 -0.967 0.599 1.00 91.94 114 SER A CA 1
ATOM 821 C C . SER A 1 114 ? 8.417 -0.640 -0.870 1.00 91.94 114 SER A C 1
ATOM 823 O O . SER A 1 114 ? 7.531 -1.194 -1.515 1.00 91.94 114 SER A O 1
ATOM 825 N N . ASN A 1 115 ? 9.233 0.266 -1.396 1.00 92.38 115 ASN A N 1
ATOM 826 C CA . ASN A 1 115 ? 9.266 0.632 -2.803 1.00 92.38 115 ASN A CA 1
ATOM 827 C C . ASN A 1 115 ? 10.714 0.545 -3.267 1.00 92.38 115 ASN A C 1
ATOM 829 O O . ASN A 1 115 ? 11.560 1.332 -2.836 1.00 92.38 115 ASN A O 1
ATOM 833 N N . VAL A 1 116 ? 10.980 -0.424 -4.133 1.00 89.75 116 VAL A N 1
ATOM 834 C CA . VAL A 1 116 ? 12.295 -0.698 -4.693 1.00 89.75 116 VAL A CA 1
ATOM 835 C C . VAL A 1 116 ? 12.291 -0.225 -6.145 1.00 89.75 116 VAL A C 1
ATOM 837 O O . VAL A 1 116 ? 11.676 -0.870 -7.000 1.00 89.75 116 VAL A O 1
ATOM 840 N N . PRO A 1 117 ? 12.975 0.890 -6.459 1.00 88.19 117 PRO A N 1
ATOM 841 C CA . PRO A 1 117 ? 13.157 1.306 -7.839 1.00 88.19 117 PRO A CA 1
ATOM 842 C C . PRO A 1 117 ? 13.922 0.217 -8.592 1.00 88.19 117 PRO A C 1
ATOM 844 O O . PRO A 1 117 ? 15.068 -0.080 -8.249 1.00 88.19 117 PRO A O 1
ATOM 847 N N . GLY A 1 118 ? 13.296 -0.396 -9.591 1.00 86.94 118 GLY A N 1
ATOM 848 C CA . GLY A 1 118 ? 13.986 -1.331 -10.474 1.00 86.94 118 GLY A CA 1
ATOM 849 C C . GLY A 1 118 ? 14.471 -0.650 -11.751 1.00 86.94 118 GLY A C 1
ATOM 850 O O . GLY A 1 118 ? 14.592 0.574 -11.837 1.00 86.94 118 GLY A O 1
ATOM 851 N N . HIS A 1 119 ? 14.817 -1.464 -12.748 1.00 87.00 119 HIS A N 1
ATOM 852 C CA . HIS A 1 119 ? 15.444 -0.968 -13.971 1.00 87.00 119 HIS A CA 1
ATOM 853 C C . HIS A 1 119 ? 14.409 -0.305 -14.898 1.00 87.00 119 HIS A C 1
ATOM 855 O O . HIS A 1 119 ? 13.353 -0.900 -15.135 1.00 87.00 119 HIS A O 1
ATOM 861 N N . PRO A 1 120 ? 14.713 0.862 -15.497 1.00 88.25 120 PRO A N 1
ATOM 862 C CA . PRO A 1 120 ? 13.803 1.544 -16.426 1.00 88.25 120 PRO A CA 1
ATOM 863 C C . PRO A 1 120 ? 13.601 0.817 -17.766 1.00 88.25 120 PRO A C 1
ATOM 865 O O . PRO A 1 120 ? 12.714 1.188 -18.526 1.00 88.25 120 PRO A O 1
ATOM 868 N N . ASP A 1 121 ? 14.377 -0.233 -18.037 1.00 92.25 121 ASP A N 1
ATOM 869 C CA . ASP A 1 121 ? 14.377 -0.956 -19.311 1.00 92.25 121 ASP A CA 1
ATOM 870 C C . ASP A 1 121 ? 13.919 -2.398 -19.110 1.00 92.25 121 ASP A C 1
ATOM 872 O O . ASP A 1 121 ? 13.958 -2.944 -18.001 1.00 92.25 121 ASP A O 1
ATOM 876 N N . GLU A 1 122 ? 13.521 -3.041 -20.205 1.00 93.31 122 GLU A N 1
ATOM 877 C CA . GLU A 1 122 ? 13.203 -4.464 -20.208 1.00 93.31 122 GLU A CA 1
ATOM 878 C C . GLU A 1 122 ? 14.414 -5.305 -19.791 1.00 93.31 122 GLU A C 1
ATOM 880 O O . GLU A 1 122 ? 15.560 -5.022 -20.145 1.00 93.31 122 GLU A O 1
ATOM 885 N N . ARG A 1 123 ? 14.158 -6.367 -19.025 1.00 93.44 123 ARG A N 1
ATOM 886 C CA . ARG A 1 123 ? 15.198 -7.239 -18.475 1.00 93.44 123 ARG A CA 1
ATOM 887 C C . ARG A 1 123 ? 15.045 -8.647 -19.019 1.00 93.44 123 ARG A C 1
ATOM 889 O O . ARG A 1 123 ? 13.932 -9.103 -19.270 1.00 93.44 123 ARG A O 1
ATOM 896 N N . TYR A 1 124 ? 16.181 -9.317 -19.181 1.00 95.44 124 TYR A N 1
ATOM 897 C CA . TYR A 1 124 ? 16.274 -10.640 -19.781 1.00 95.44 124 TYR A CA 1
ATOM 898 C C . TYR A 1 124 ? 17.193 -11.535 -18.946 1.00 95.44 124 TYR A C 1
ATOM 900 O O . TYR A 1 124 ? 18.187 -11.060 -18.396 1.00 95.44 124 TYR A O 1
ATOM 908 N N . ILE A 1 125 ? 16.887 -12.829 -18.885 1.00 96.19 125 ILE A N 1
ATOM 909 C CA . ILE A 1 125 ? 17.743 -13.868 -18.303 1.00 96.19 125 ILE A CA 1
ATOM 910 C C . ILE A 1 125 ? 18.083 -14.840 -19.428 1.00 96.19 125 ILE A C 1
ATOM 912 O O . ILE A 1 125 ? 17.186 -15.451 -19.999 1.00 96.19 125 ILE A O 1
ATOM 916 N N . ALA A 1 126 ? 19.367 -14.946 -19.785 1.00 96.88 126 ALA A N 1
ATOM 917 C CA . ALA A 1 126 ? 19.839 -15.804 -20.881 1.00 96.88 126 ALA A CA 1
ATOM 918 C C . ALA A 1 126 ? 19.055 -15.622 -22.207 1.00 96.88 126 ALA A C 1
ATOM 920 O O . ALA A 1 126 ? 18.790 -16.581 -22.923 1.00 96.88 126 ALA A O 1
ATOM 921 N N . GLY A 1 127 ? 18.655 -14.383 -22.522 1.00 96.31 127 GLY A N 1
ATOM 922 C CA . GLY A 1 127 ? 17.872 -14.052 -23.721 1.00 96.31 127 GLY A CA 1
ATOM 923 C C . GLY A 1 127 ? 16.350 -14.183 -23.570 1.00 96.31 127 GLY A C 1
ATOM 924 O O . GLY A 1 127 ? 15.624 -13.707 -24.437 1.00 96.31 127 GLY A O 1
ATOM 925 N N . ALA A 1 128 ? 15.841 -14.743 -22.469 1.00 97.00 128 ALA A N 1
ATOM 926 C CA . ALA A 1 128 ? 14.408 -14.795 -22.180 1.00 97.00 128 ALA A CA 1
ATOM 927 C C . ALA A 1 128 ? 13.941 -13.524 -21.457 1.00 97.00 128 ALA A C 1
ATOM 929 O O . ALA A 1 128 ? 14.538 -13.127 -20.456 1.00 97.00 128 ALA A O 1
ATOM 930 N N . LYS A 1 129 ? 12.871 -12.889 -21.945 1.00 95.25 129 LYS A N 1
ATOM 931 C CA . LYS A 1 129 ? 12.310 -11.662 -21.359 1.00 95.25 129 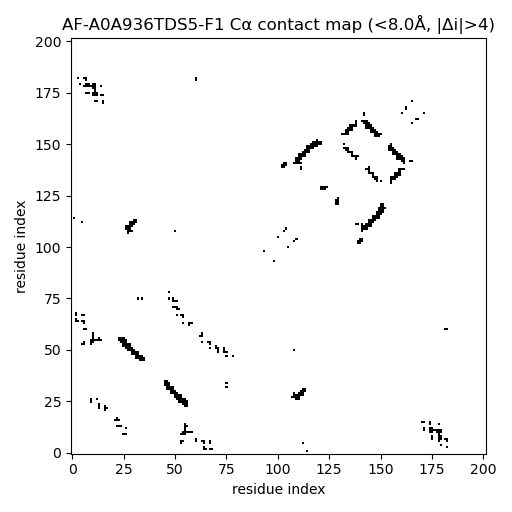LYS A CA 1
ATOM 932 C C . LYS A 1 129 ? 11.650 -11.943 -20.009 1.00 95.25 129 LYS A C 1
ATOM 934 O O . LYS A 1 129 ? 10.820 -12.842 -19.899 1.00 95.25 129 LYS A O 1
ATOM 939 N N . ILE A 1 130 ? 11.957 -11.125 -19.006 1.00 94.19 130 ILE A N 1
ATOM 940 C CA . ILE A 1 130 ? 11.236 -11.112 -17.731 1.00 94.19 130 ILE A CA 1
ATOM 941 C C . ILE A 1 130 ? 9.883 -10.429 -17.960 1.00 94.19 130 ILE A C 1
ATOM 943 O O . ILE A 1 130 ? 9.832 -9.222 -18.203 1.00 94.19 130 ILE A O 1
ATOM 947 N N . LEU A 1 131 ? 8.801 -11.209 -17.898 1.00 92.75 131 LEU A N 1
ATOM 948 C CA . LEU A 1 131 ? 7.430 -10.721 -18.089 1.00 92.75 131 LEU A CA 1
ATOM 949 C C . LEU A 1 131 ? 6.837 -10.104 -16.822 1.00 92.75 131 LEU A C 1
ATOM 951 O O . LEU A 1 131 ? 6.034 -9.186 -16.922 1.00 92.75 131 LEU A O 1
ATOM 955 N N . SER A 1 132 ? 7.233 -10.603 -15.651 1.00 91.62 132 SER A N 1
ATOM 956 C CA . SER A 1 132 ? 6.787 -10.106 -14.353 1.00 91.62 132 SER A CA 1
ATOM 957 C C . SER A 1 132 ? 7.888 -10.235 -13.306 1.00 91.62 132 SER A C 1
ATOM 959 O O . SER A 1 132 ? 8.738 -11.123 -13.381 1.00 91.62 132 SER A O 1
ATOM 961 N N . ASN A 1 133 ? 7.891 -9.317 -12.341 1.00 91.12 133 ASN A N 1
ATOM 962 C CA . ASN A 1 133 ? 8.867 -9.281 -11.256 1.00 91.12 133 ASN A CA 1
ATOM 963 C C . ASN A 1 133 ? 8.146 -9.002 -9.935 1.00 91.12 133 ASN A C 1
ATOM 965 O O . ASN A 1 133 ? 8.137 -7.873 -9.455 1.00 91.12 133 ASN A O 1
ATOM 969 N N . VAL A 1 134 ? 7.468 -10.020 -9.401 1.00 91.62 134 VAL A N 1
ATOM 970 C CA . VAL A 1 134 ? 6.635 -9.897 -8.197 1.00 91.62 134 VAL A CA 1
ATOM 971 C C . VAL A 1 134 ? 7.503 -10.097 -6.949 1.00 91.62 134 VAL A C 1
ATOM 973 O O . VAL A 1 134 ? 8.026 -11.196 -6.751 1.00 91.62 134 VAL A O 1
ATOM 976 N N . PRO A 1 135 ? 7.691 -9.064 -6.109 1.00 92.69 135 PRO A N 1
ATOM 977 C CA . PRO A 1 135 ? 8.518 -9.176 -4.914 1.00 92.69 135 PRO A CA 1
ATOM 978 C C . PRO A 1 135 ? 7.784 -9.892 -3.775 1.00 92.69 135 PRO A C 1
ATOM 980 O O . PRO A 1 135 ? 6.589 -9.702 -3.585 1.00 92.69 135 PRO A O 1
ATOM 983 N N . ILE A 1 136 ? 8.513 -10.643 -2.949 1.00 90.06 136 ILE A N 1
ATOM 984 C CA . ILE A 1 136 ? 7.996 -11.188 -1.684 1.00 90.06 136 ILE A CA 1
ATOM 985 C C . ILE A 1 136 ? 8.897 -10.679 -0.560 1.00 90.06 136 ILE A C 1
ATOM 987 O O . ILE A 1 136 ? 9.996 -11.190 -0.345 1.00 90.06 136 ILE A O 1
ATOM 991 N N . GLY A 1 137 ? 8.451 -9.625 0.124 1.00 83.94 137 GLY A N 1
ATOM 992 C CA . GLY A 1 137 ? 9.134 -9.102 1.305 1.00 83.94 137 GLY A CA 1
ATOM 993 C C . GLY A 1 137 ? 8.808 -9.946 2.545 1.00 83.94 137 GLY A C 1
ATOM 994 O O . GLY A 1 137 ? 7.651 -10.332 2.720 1.00 83.94 137 GLY A O 1
ATOM 995 N N . PRO A 1 138 ? 9.774 -10.249 3.428 1.00 82.88 138 PRO A N 1
ATOM 996 C CA . PRO A 1 138 ? 9.458 -10.875 4.709 1.00 82.88 138 PRO A CA 1
ATOM 997 C C . PRO A 1 138 ? 8.624 -9.909 5.564 1.00 82.88 138 PRO A C 1
ATOM 999 O O . PRO A 1 138 ? 8.970 -8.733 5.660 1.00 82.88 138 PRO A O 1
ATOM 1002 N N . ALA A 1 139 ? 7.545 -10.394 6.185 1.00 78.38 139 ALA A N 1
ATOM 1003 C CA . ALA A 1 139 ? 6.775 -9.620 7.157 1.00 78.38 139 ALA A CA 1
ATOM 1004 C C . ALA A 1 139 ? 7.505 -9.629 8.510 1.00 78.38 139 ALA A C 1
ATOM 1006 O O . ALA A 1 139 ? 7.668 -10.699 9.105 1.00 78.38 139 ALA A O 1
ATOM 1007 N N . PRO A 1 140 ? 7.986 -8.481 9.017 1.00 76.25 140 PRO A N 1
ATOM 1008 C CA . PRO A 1 140 ? 8.757 -8.451 10.251 1.00 76.25 140 PRO A CA 1
ATOM 1009 C C . PRO A 1 140 ? 7.818 -8.445 11.473 1.00 76.25 140 PRO A C 1
ATOM 1011 O O . PRO A 1 140 ? 7.793 -7.487 12.225 1.00 76.25 140 PRO A O 1
ATOM 1014 N N . GLY A 1 141 ? 7.006 -9.487 11.672 1.00 80.75 141 GLY A N 1
ATOM 1015 C CA . GLY A 1 141 ? 6.089 -9.567 12.824 1.00 80.75 141 GLY A CA 1
ATOM 1016 C C . GLY A 1 141 ? 5.027 -8.457 12.866 1.00 80.75 141 GLY A C 1
ATOM 1017 O O . GLY A 1 141 ? 4.713 -7.956 13.942 1.00 80.75 141 GLY A O 1
ATOM 1018 N N . VAL A 1 142 ? 4.527 -8.063 11.693 1.00 89.25 142 VAL A N 1
ATOM 1019 C CA . VAL A 1 142 ? 3.417 -7.117 11.474 1.00 89.25 142 VAL A CA 1
ATOM 1020 C C . VAL A 1 142 ? 2.335 -7.814 10.647 1.00 89.25 142 VAL A C 1
ATOM 1022 O O . VAL A 1 142 ? 2.626 -8.838 10.024 1.00 89.25 142 VAL A O 1
ATOM 1025 N N . ALA A 1 143 ? 1.124 -7.255 10.589 1.00 93.19 143 ALA A N 1
ATOM 1026 C CA . ALA A 1 143 ? 0.003 -7.873 9.879 1.00 93.19 143 ALA A CA 1
ATOM 1027 C C . ALA A 1 143 ? 0.292 -8.078 8.384 1.00 93.19 143 ALA A C 1
ATOM 1029 O O . ALA A 1 143 ? -0.148 -9.069 7.800 1.00 93.19 143 ALA A O 1
ATOM 1030 N N . MET A 1 144 ? 1.045 -7.165 7.756 1.00 95.19 144 MET A N 1
ATOM 1031 C CA . MET A 1 144 ? 1.465 -7.346 6.367 1.00 95.19 144 MET A CA 1
ATOM 1032 C C . MET A 1 144 ? 2.706 -6.557 5.950 1.00 95.19 144 MET A C 1
ATOM 1034 O O . MET A 1 144 ? 3.001 -5.473 6.457 1.00 95.19 144 MET A O 1
ATOM 1038 N N . MET A 1 145 ? 3.388 -7.090 4.937 1.00 95.12 145 MET A N 1
ATOM 1039 C CA . MET A 1 145 ? 4.439 -6.416 4.183 1.00 95.12 145 MET A CA 1
ATOM 1040 C C . MET A 1 145 ? 4.001 -6.223 2.730 1.00 95.12 145 MET A C 1
ATOM 1042 O O . MET A 1 145 ? 3.898 -7.193 1.980 1.00 95.12 145 MET A O 1
ATOM 1046 N N . VAL A 1 146 ? 3.801 -4.970 2.317 1.00 96.81 146 VAL A N 1
ATOM 1047 C CA . VAL A 1 146 ? 3.488 -4.595 0.932 1.00 96.81 146 VAL A CA 1
ATOM 1048 C C . VAL A 1 146 ? 4.773 -4.134 0.248 1.00 96.81 146 VAL A C 1
ATOM 1050 O O . VAL A 1 146 ? 5.413 -3.167 0.667 1.00 96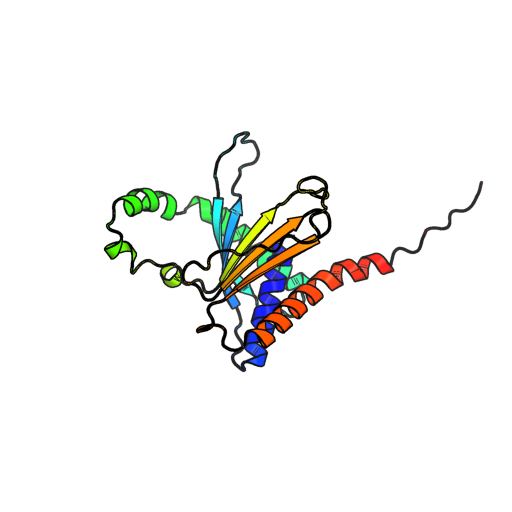.81 146 VAL A O 1
ATOM 1053 N N . THR A 1 147 ? 5.187 -4.830 -0.807 1.00 95.88 147 THR A N 1
ATOM 1054 C CA . THR A 1 147 ? 6.410 -4.509 -1.551 1.00 95.88 147 THR A CA 1
ATOM 1055 C C . THR A 1 147 ? 6.083 -4.168 -2.993 1.00 95.88 147 THR A C 1
ATOM 1057 O O . THR A 1 147 ? 5.436 -4.945 -3.688 1.00 95.88 147 THR A O 1
ATOM 1060 N N . MET A 1 148 ? 6.589 -3.030 -3.460 1.00 95.69 148 MET A N 1
ATOM 1061 C CA . MET A 1 148 ? 6.547 -2.630 -4.859 1.00 95.69 148 MET A CA 1
ATOM 1062 C C . MET A 1 148 ? 7.936 -2.708 -5.488 1.00 95.69 148 MET A C 1
ATOM 1064 O O . MET A 1 148 ? 8.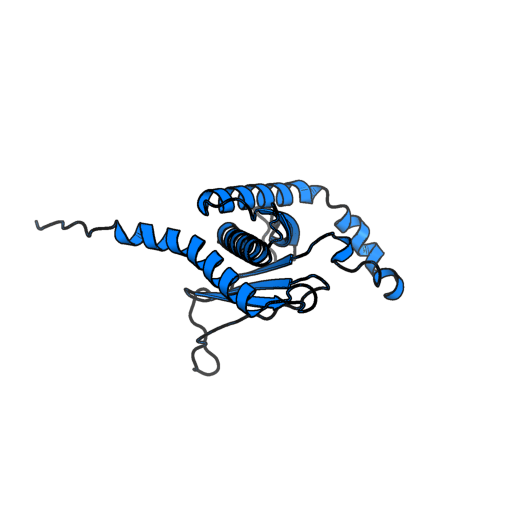903 -2.186 -4.932 1.00 95.69 148 MET A O 1
ATOM 1068 N N . VAL A 1 149 ? 8.015 -3.290 -6.683 1.00 94.44 149 VAL A N 1
ATOM 1069 C CA . VAL A 1 149 ? 9.165 -3.168 -7.587 1.00 94.44 149 VAL A CA 1
ATOM 1070 C C . VAL A 1 149 ? 8.695 -2.536 -8.890 1.00 94.44 149 VAL A C 1
ATOM 1072 O O . VAL A 1 149 ? 7.777 -3.040 -9.536 1.00 94.44 149 VAL A O 1
ATOM 1075 N N . SER A 1 150 ? 9.328 -1.441 -9.304 1.00 92.88 150 SER A N 1
ATOM 1076 C CA . SER A 1 150 ? 9.091 -0.857 -10.629 1.00 92.88 150 SER A CA 1
ATOM 1077 C C . SER A 1 150 ? 10.057 -1.442 -11.659 1.00 92.88 150 SER A C 1
ATOM 1079 O O . SER A 1 150 ? 11.254 -1.517 -11.418 1.00 92.88 150 SER A O 1
ATOM 1081 N N . GLN A 1 151 ? 9.572 -1.860 -12.825 1.00 92.19 151 GLN A N 1
ATOM 1082 C CA . GLN A 1 151 ? 10.422 -2.319 -13.925 1.00 92.19 151 GLN A CA 1
ATOM 1083 C C . GLN A 1 151 ? 9.803 -1.933 -15.265 1.00 92.19 151 GLN A C 1
ATOM 1085 O O . GLN A 1 151 ? 8.636 -2.228 -15.539 1.00 92.19 151 GLN A O 1
ATOM 1090 N N . ALA A 1 152 ? 10.612 -1.315 -16.125 1.00 90.12 152 ALA A N 1
ATOM 1091 C CA . ALA A 1 152 ? 10.152 -0.717 -17.370 1.00 90.12 152 ALA A CA 1
ATOM 1092 C C . ALA A 1 152 ? 8.939 0.204 -17.131 1.00 90.12 152 ALA A C 1
ATOM 1094 O O . ALA A 1 152 ? 9.048 1.214 -16.440 1.00 90.12 152 ALA A O 1
ATOM 1095 N N . ARG A 1 153 ? 7.772 -0.157 -17.676 1.00 89.31 153 ARG A N 1
ATOM 1096 C CA . ARG A 1 153 ? 6.519 0.607 -17.557 1.00 89.31 153 ARG A CA 1
ATOM 1097 C C . ARG A 1 153 ? 5.532 0.041 -16.533 1.00 89.31 153 ARG A C 1
ATOM 1099 O O . ARG A 1 153 ? 4.389 0.484 -16.505 1.00 89.31 153 ARG A O 1
ATOM 1106 N N . HIS A 1 154 ? 5.950 -0.931 -15.728 1.00 91.44 154 HIS A N 1
ATOM 1107 C CA . HIS A 1 154 ? 5.077 -1.632 -14.792 1.00 91.44 154 HIS A CA 1
ATOM 1108 C C . HIS A 1 154 ? 5.560 -1.464 -13.354 1.00 91.44 154 HIS A C 1
ATOM 1110 O O . HIS A 1 154 ? 6.763 -1.422 -13.085 1.00 91.44 154 HIS A O 1
ATOM 1116 N N . CYS A 1 155 ? 4.605 -1.416 -12.432 1.00 93.81 155 CYS A N 1
ATOM 1117 C CA . CYS A 1 155 ? 4.838 -1.595 -11.007 1.00 93.81 155 CYS A CA 1
ATOM 1118 C C . CYS A 1 155 ? 4.260 -2.952 -10.614 1.00 93.81 155 CYS A C 1
ATOM 1120 O O . CYS A 1 155 ? 3.080 -3.208 -10.841 1.00 93.81 155 CYS A O 1
ATOM 1122 N N . TYR A 1 156 ? 5.091 -3.815 -10.043 1.00 95.06 156 TYR A N 1
ATOM 1123 C CA . TYR A 1 156 ? 4.678 -5.105 -9.513 1.00 95.06 156 TYR A CA 1
ATOM 1124 C C . TYR A 1 156 ? 4.542 -4.990 -8.006 1.00 95.06 156 TYR A C 1
ATOM 1126 O O . TYR A 1 156 ? 5.481 -4.562 -7.333 1.00 95.06 156 TYR A O 1
ATOM 1134 N N . ILE A 1 157 ? 3.378 -5.375 -7.498 1.00 95.75 157 ILE A N 1
ATOM 1135 C CA . ILE A 1 157 ? 3.062 -5.364 -6.075 1.00 95.75 157 ILE A CA 1
ATOM 1136 C C . ILE A 1 157 ? 3.015 -6.808 -5.598 1.00 95.75 157 ILE A C 1
ATOM 1138 O O . ILE A 1 157 ? 2.372 -7.646 -6.226 1.00 95.75 157 ILE A O 1
ATOM 1142 N N . GLY A 1 158 ? 3.697 -7.096 -4.499 1.00 95.69 158 GLY A N 1
ATOM 1143 C CA . GLY A 1 158 ? 3.543 -8.347 -3.776 1.00 95.69 158 GLY A CA 1
ATOM 1144 C C . GLY A 1 158 ? 3.268 -8.073 -2.309 1.00 95.69 158 GLY A C 1
ATOM 1145 O O . GLY A 1 158 ? 3.821 -7.133 -1.730 1.00 95.69 158 GLY A O 1
ATOM 1146 N N . VAL A 1 159 ? 2.391 -8.884 -1.723 1.00 95.94 159 VAL A N 1
ATOM 1147 C CA . VAL A 1 159 ? 1.977 -8.746 -0.329 1.00 95.94 159 VAL A CA 1
ATOM 1148 C C . VAL A 1 159 ? 2.232 -10.047 0.408 1.00 95.94 159 VAL A C 1
ATOM 1150 O O . VAL A 1 159 ? 1.825 -11.115 -0.041 1.00 95.94 159 VAL A O 1
ATOM 1153 N N . ASN A 1 160 ? 2.925 -9.945 1.536 1.00 95.06 160 ASN A N 1
ATOM 1154 C CA . ASN A 1 160 ? 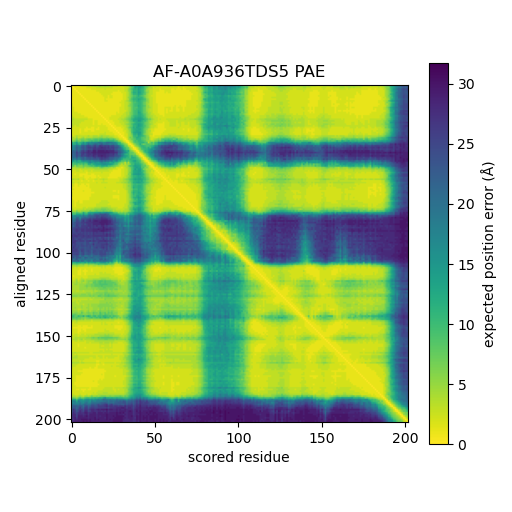3.077 -11.029 2.493 1.00 95.06 160 ASN A CA 1
ATOM 1155 C C . ASN A 1 160 ? 2.174 -10.724 3.691 1.00 95.06 160 ASN A C 1
ATOM 1157 O O . ASN A 1 160 ? 2.349 -9.680 4.320 1.00 95.06 160 ASN A O 1
ATOM 1161 N N . LEU A 1 161 ? 1.194 -11.588 3.942 1.00 94.00 161 LEU A N 1
ATOM 1162 C CA . LEU A 1 161 ? 0.099 -11.377 4.891 1.00 94.00 161 LEU A CA 1
ATOM 1163 C C . LEU A 1 161 ? 0.220 -12.357 6.057 1.00 94.00 161 LEU A C 1
ATOM 1165 O O . LEU A 1 161 ? 0.495 -13.539 5.847 1.00 94.00 161 LEU A O 1
ATOM 1169 N N . ASP A 1 162 ? -0.057 -11.885 7.267 1.00 93.75 162 ASP A N 1
ATOM 1170 C CA . ASP A 1 162 ? -0.378 -12.754 8.392 1.00 93.75 162 ASP A CA 1
ATOM 1171 C C . ASP A 1 162 ? -1.865 -13.128 8.328 1.00 93.75 162 ASP A C 1
ATOM 1173 O O . ASP A 1 162 ? -2.745 -12.289 8.527 1.00 93.75 162 ASP A O 1
ATOM 1177 N N . THR A 1 163 ? -2.155 -14.402 8.071 1.00 92.56 163 THR A N 1
ATOM 1178 C CA . THR A 1 163 ? -3.526 -14.926 7.971 1.00 92.56 163 THR A CA 1
ATOM 1179 C C . THR A 1 163 ? -4.286 -14.905 9.299 1.00 92.56 163 THR A C 1
ATOM 1181 O O . THR A 1 163 ? -5.500 -15.088 9.309 1.00 92.56 163 THR A O 1
ATOM 1184 N 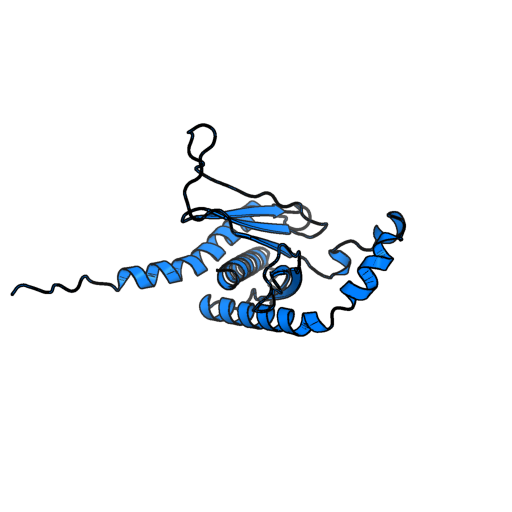N . ALA A 1 164 ? -3.599 -14.712 10.431 1.00 91.69 164 ALA A N 1
ATOM 1185 C CA . ALA A 1 164 ? -4.261 -14.482 11.711 1.00 91.69 164 ALA A CA 1
ATOM 1186 C C . ALA A 1 164 ? -4.803 -13.046 11.834 1.00 91.69 164 ALA A C 1
ATOM 1188 O O . ALA A 1 164 ? -5.787 -12.832 12.540 1.00 91.69 164 ALA A O 1
ATOM 1189 N N . ALA A 1 165 ? -4.183 -12.077 11.150 1.00 92.12 165 ALA A N 1
ATOM 1190 C CA . ALA A 1 165 ? -4.603 -10.675 11.143 1.00 92.12 165 ALA A CA 1
ATOM 1191 C C . ALA A 1 165 ? -5.543 -10.353 9.968 1.00 92.12 165 ALA A C 1
ATOM 1193 O O . ALA A 1 165 ? -6.527 -9.635 10.135 1.00 92.12 165 ALA A O 1
ATOM 1194 N N . VAL A 1 166 ? -5.266 -10.907 8.785 1.00 95.12 166 VAL A N 1
ATOM 1195 C CA . VAL A 1 166 ? -6.091 -10.768 7.578 1.00 95.12 166 VAL A CA 1
ATOM 1196 C C . VAL A 1 166 ? -6.824 -12.081 7.338 1.00 95.12 166 VAL A C 1
ATOM 1198 O O . VAL A 1 166 ? -6.278 -13.022 6.764 1.00 95.12 166 VAL A O 1
ATOM 1201 N N . THR A 1 167 ? -8.056 -12.153 7.835 1.00 95.00 167 THR A N 1
ATOM 1202 C CA . THR A 1 167 ? -8.853 -13.386 7.867 1.00 95.00 167 THR A CA 1
ATOM 1203 C C . THR A 1 167 ? -9.542 -13.719 6.544 1.00 95.00 167 THR A C 1
ATOM 1205 O O . THR A 1 167 ? -9.871 -14.885 6.331 1.00 95.00 167 THR A O 1
ATOM 1208 N N . ASP A 1 168 ? -9.723 -12.741 5.652 1.00 96.75 168 ASP A N 1
ATOM 1209 C CA . ASP A 1 168 ? -10.235 -12.939 4.294 1.00 96.75 168 ASP A CA 1
ATOM 1210 C C . ASP A 1 168 ? -9.234 -12.387 3.265 1.00 96.75 168 ASP A C 1
ATOM 1212 O O . ASP A 1 168 ? -9.214 -11.203 2.921 1.00 96.75 168 ASP A O 1
ATOM 1216 N N . ALA A 1 169 ? -8.335 -13.260 2.806 1.00 95.44 169 ALA A N 1
ATOM 1217 C CA . ALA A 1 169 ? -7.273 -12.882 1.879 1.00 95.44 169 ALA A CA 1
ATOM 1218 C C . ALA A 1 169 ? -7.798 -12.528 0.478 1.00 95.44 169 ALA A C 1
ATOM 1220 O O . ALA A 1 169 ? -7.195 -11.687 -0.192 1.00 95.44 169 ALA A O 1
ATOM 1221 N N . ASP A 1 170 ? -8.908 -13.133 0.048 1.00 96.31 170 ASP A N 1
ATOM 1222 C CA . ASP A 1 170 ? -9.501 -12.875 -1.265 1.00 96.31 170 ASP A CA 1
ATOM 1223 C C . ASP A 1 170 ? -10.165 -11.493 -1.273 1.00 96.31 170 ASP A C 1
ATOM 1225 O O . ASP A 1 170 ? -9.876 -10.674 -2.148 1.00 96.31 170 ASP A O 1
ATOM 1229 N N . ALA A 1 171 ? -10.937 -11.166 -0.232 1.00 97.50 171 ALA A N 1
ATOM 1230 C CA . ALA A 1 171 ? -11.506 -9.831 -0.059 1.00 97.50 171 ALA A CA 1
ATOM 1231 C C . ALA A 1 171 ? -10.413 -8.751 0.065 1.00 97.50 171 ALA A C 1
ATOM 1233 O O . ALA A 1 171 ? -10.542 -7.644 -0.474 1.00 97.50 171 ALA A O 1
ATOM 1234 N N . PHE A 1 172 ? -9.296 -9.056 0.734 1.00 97.94 172 PHE A N 1
ATOM 1235 C CA . PHE A 1 172 ? -8.155 -8.142 0.771 1.00 97.94 172 PHE A CA 1
ATOM 1236 C C . PHE A 1 172 ? -7.512 -7.965 -0.612 1.00 97.94 172 PHE A C 1
ATOM 1238 O O . PHE A 1 172 ? -7.187 -6.839 -0.991 1.00 97.94 172 PHE A O 1
ATOM 1245 N N . ALA A 1 173 ? -7.356 -9.037 -1.393 1.00 96.88 173 ALA A N 1
ATOM 1246 C CA . ALA A 1 173 ? -6.816 -8.960 -2.749 1.00 96.88 173 ALA A CA 1
ATOM 1247 C C . ALA A 1 173 ? -7.704 -8.114 -3.680 1.00 96.88 173 ALA A C 1
ATOM 1249 O O . ALA A 1 173 ? -7.184 -7.287 -4.434 1.00 96.88 173 ALA A O 1
ATOM 1250 N N . GLU A 1 174 ? -9.028 -8.258 -3.588 1.00 98.00 174 GLU A N 1
ATOM 1251 C CA . GLU A 1 174 ? -9.991 -7.413 -4.306 1.00 98.00 174 GLU A CA 1
ATOM 1252 C C . GLU A 1 174 ? -9.881 -5.944 -3.883 1.00 98.00 174 GLU A C 1
ATOM 1254 O O . GLU A 1 174 ? -9.809 -5.052 -4.731 1.00 98.00 174 GLU A O 1
ATOM 1259 N N . SER A 1 175 ? -9.775 -5.686 -2.577 1.00 98.31 175 SER A N 1
ATOM 1260 C CA . SER A 1 175 ? -9.590 -4.332 -2.040 1.00 98.31 175 SER A CA 1
ATOM 1261 C C . SER A 1 175 ? -8.283 -3.700 -2.503 1.00 98.31 175 SER A C 1
ATOM 1263 O O . SER A 1 175 ? -8.237 -2.510 -2.811 1.00 98.31 175 SER A O 1
ATOM 1265 N N . LEU A 1 176 ? -7.215 -4.497 -2.586 1.00 97.75 176 LEU A N 1
ATOM 1266 C CA . LEU A 1 176 ? -5.924 -4.055 -3.092 1.00 97.75 176 LEU A CA 1
ATOM 1267 C C . LEU A 1 176 ? -6.030 -3.641 -4.558 1.00 97.75 176 LEU A C 1
ATOM 1269 O O . LEU A 1 176 ? -5.596 -2.545 -4.910 1.00 97.75 176 LEU A O 1
ATOM 1273 N N . ALA A 1 177 ? -6.641 -4.478 -5.398 1.00 97.56 177 ALA A N 1
ATOM 1274 C CA . ALA A 1 177 ? -6.879 -4.147 -6.799 1.00 97.56 177 ALA A CA 1
ATOM 1275 C C . ALA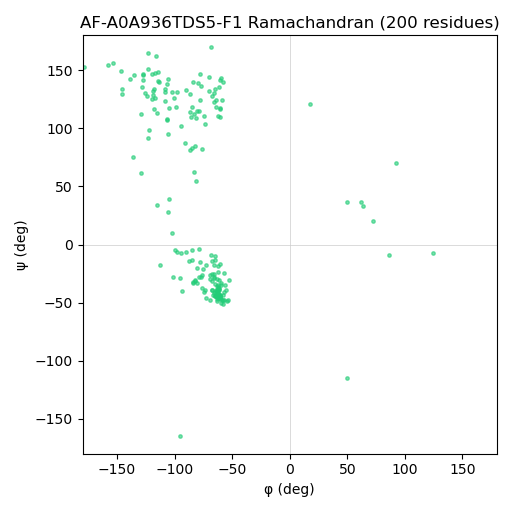 A 1 177 ? -7.703 -2.857 -6.934 1.00 97.56 177 ALA A C 1
ATOM 1277 O O . ALA A 1 177 ? -7.283 -1.939 -7.641 1.00 97.56 177 ALA A O 1
ATOM 1278 N N . TRP A 1 178 ? -8.799 -2.746 -6.179 1.00 97.62 178 TRP A N 1
ATOM 1279 C CA . TRP A 1 178 ? -9.654 -1.560 -6.150 1.00 97.62 178 TRP A CA 1
ATOM 1280 C C . TRP A 1 178 ? -8.884 -0.287 -5.772 1.00 97.62 178 TRP A C 1
ATOM 1282 O O . TRP A 1 178 ? -8.959 0.717 -6.481 1.00 97.62 178 TRP A O 1
ATOM 1292 N N . GLY A 1 179 ? -8.080 -0.333 -4.705 1.00 97.69 179 GLY A N 1
ATOM 1293 C CA . GLY A 1 179 ? -7.315 0.824 -4.239 1.00 97.69 179 GLY A CA 1
ATOM 1294 C C . GLY A 1 179 ? -6.245 1.290 -5.230 1.00 97.69 179 GLY A C 1
ATOM 1295 O O . GLY A 1 179 ? -5.998 2.491 -5.363 1.00 97.69 179 GLY A O 1
ATOM 1296 N N . PHE A 1 180 ? -5.621 0.366 -5.968 1.00 97.19 180 PHE A N 1
ATOM 1297 C CA . PHE A 1 180 ? -4.702 0.727 -7.050 1.00 97.19 180 PHE A CA 1
ATOM 1298 C C . PHE A 1 180 ? -5.434 1.257 -8.285 1.00 97.19 180 PHE A C 1
ATOM 1300 O O . PHE A 1 180 ? -4.950 2.216 -8.891 1.00 97.19 180 PHE A O 1
ATOM 1307 N N . ASP A 1 181 ? -6.582 0.686 -8.650 1.00 96.62 181 ASP A N 1
ATOM 1308 C CA . ASP A 1 181 ? -7.383 1.165 -9.778 1.00 96.62 181 ASP A CA 1
ATOM 1309 C C . ASP A 1 181 ? -7.894 2.597 -9.555 1.00 96.62 181 ASP A C 1
ATOM 1311 O O . ASP A 1 181 ? -7.815 3.402 -10.485 1.00 96.62 181 ASP A O 1
ATOM 1315 N N . ASP A 1 182 ? -8.307 2.947 -8.331 1.00 95.62 182 ASP A N 1
ATOM 1316 C CA . ASP A 1 182 ? -8.702 4.310 -7.927 1.00 95.62 182 ASP A CA 1
ATOM 1317 C C . ASP A 1 182 ? -7.601 5.342 -8.248 1.00 95.62 182 ASP A C 1
ATOM 1319 O O . ASP A 1 182 ? -7.826 6.363 -8.903 1.00 95.62 182 ASP A O 1
ATOM 1323 N N . VAL A 1 183 ? -6.355 5.029 -7.883 1.00 95.31 183 VAL A N 1
ATOM 1324 C CA . VAL A 1 183 ? -5.204 5.909 -8.133 1.00 95.31 183 VAL A CA 1
ATOM 1325 C C . VAL A 1 183 ? -4.776 5.903 -9.605 1.00 95.31 183 VAL A C 1
ATOM 1327 O O . VAL A 1 183 ? -4.448 6.953 -10.163 1.00 95.31 183 VAL A O 1
ATOM 1330 N N . VAL A 1 184 ? -4.764 4.741 -10.263 1.00 94.31 184 VAL A N 1
ATOM 1331 C CA . VAL A 1 184 ? -4.357 4.612 -11.675 1.00 94.31 184 VAL A CA 1
ATOM 1332 C C . VAL A 1 184 ? -5.358 5.292 -12.613 1.00 94.31 184 VAL A C 1
ATOM 1334 O O . VAL A 1 184 ? -4.951 5.829 -13.649 1.00 94.31 184 VAL A O 1
ATOM 1337 N N . ALA A 1 185 ? -6.646 5.321 -12.259 1.00 94.25 185 ALA A N 1
ATOM 1338 C CA . ALA A 1 185 ? -7.691 5.982 -13.036 1.00 94.25 185 ALA A CA 1
ATOM 1339 C C . ALA A 1 185 ? -7.390 7.469 -13.288 1.00 94.25 185 ALA A C 1
ATOM 1341 O O . ALA A 1 185 ? -7.640 7.957 -14.393 1.00 94.25 185 ALA A O 1
ATOM 1342 N N . LEU A 1 186 ? -6.756 8.159 -12.331 1.00 92.44 186 LEU A N 1
ATOM 1343 C CA . LEU A 1 186 ? -6.340 9.559 -12.479 1.00 92.44 186 LEU A CA 1
ATOM 1344 C C . LEU A 1 186 ? -5.410 9.772 -13.682 1.00 92.44 186 LEU A C 1
ATOM 1346 O O . LEU A 1 186 ? -5.573 10.726 -14.436 1.00 92.44 186 LEU A O 1
ATOM 1350 N N . GLY A 1 187 ? -4.463 8.856 -13.907 1.00 87.06 187 GLY A N 1
ATOM 1351 C CA . GLY A 1 187 ? -3.523 8.948 -15.029 1.00 87.06 187 GLY A CA 1
ATOM 1352 C C . GLY A 1 187 ? -4.136 8.597 -16.389 1.00 87.06 187 GLY A C 1
ATOM 1353 O O . GLY A 1 187 ? -3.597 8.992 -17.423 1.00 87.06 187 GLY A O 1
ATOM 1354 N N . ARG A 1 188 ? -5.256 7.859 -16.403 1.00 82.88 188 ARG A N 1
ATOM 1355 C CA . ARG A 1 188 ? -5.992 7.482 -17.624 1.00 82.88 188 ARG A CA 1
ATOM 1356 C C . ARG A 1 188 ? -6.951 8.587 -18.083 1.00 82.88 188 ARG A C 1
ATOM 1358 O O . ARG A 1 188 ? -7.145 8.765 -19.285 1.00 82.88 188 ARG A O 1
ATOM 1365 N N . ALA A 1 189 ? -7.528 9.340 -17.146 1.00 63.12 189 ALA A N 1
ATOM 1366 C CA . ALA A 1 189 ? -8.437 10.445 -17.452 1.00 63.12 189 ALA A CA 1
ATOM 1367 C C . ALA A 1 189 ? -7.742 11.564 -18.256 1.00 63.12 189 ALA A C 1
ATOM 1369 O O . ALA A 1 189 ? -8.293 12.049 -19.244 1.00 63.12 189 ALA A O 1
ATOM 1370 N N . ASP A 1 190 ? -6.492 11.890 -17.917 1.00 58.28 190 ASP A N 1
ATOM 1371 C CA . ASP A 1 190 ? -5.717 12.931 -18.609 1.00 58.28 190 ASP A CA 1
ATOM 1372 C C . ASP A 1 190 ? -5.319 12.555 -20.045 1.00 58.28 190 ASP A C 1
ATOM 1374 O O . ASP A 1 190 ? -5.160 13.429 -20.897 1.00 58.28 190 ASP A O 1
ATOM 1378 N N . THR A 1 191 ? -5.206 11.261 -20.366 1.00 55.25 191 THR A N 1
ATOM 1379 C CA . THR A 1 191 ? -4.796 10.820 -21.713 1.00 55.25 191 THR A CA 1
ATOM 1380 C C . THR A 1 191 ? -5.921 10.900 -22.747 1.00 55.25 191 THR A C 1
ATOM 1382 O O . THR A 1 191 ? -5.653 10.859 -23.946 1.00 55.25 191 THR A O 1
ATOM 1385 N N . THR A 1 192 ? -7.176 11.036 -22.310 1.00 51.59 192 THR A N 1
ATOM 1386 C CA . THR A 1 192 ? -8.344 11.077 -23.210 1.00 51.59 192 THR A CA 1
ATOM 1387 C C . THR A 1 192 ? -8.646 12.501 -23.706 1.00 51.59 192 THR A C 1
ATOM 1389 O O . THR A 1 192 ? -9.359 12.674 -24.691 1.00 51.59 192 THR A O 1
ATOM 1392 N N . THR A 1 193 ? -8.060 13.529 -23.080 1.00 49.62 193 THR A N 1
ATOM 1393 C CA . THR A 1 193 ? -8.330 14.949 -23.389 1.00 49.62 193 THR A CA 1
ATOM 1394 C C . THR A 1 193 ? -7.341 15.557 -24.397 1.00 49.62 193 THR A C 1
ATOM 1396 O O . THR A 1 193 ? -7.552 16.667 -24.883 1.00 49.62 193 THR A O 1
ATOM 1399 N N . SER A 1 194 ? -6.277 14.848 -24.786 1.00 48.22 194 SER A N 1
ATOM 1400 C CA . SER A 1 194 ? -5.368 15.306 -25.845 1.00 48.22 194 SER A CA 1
ATOM 1401 C C . SER A 1 194 ? -5.872 14.889 -27.232 1.00 48.22 194 SER A C 1
ATOM 1403 O O . SER A 1 194 ? -5.415 13.900 -27.805 1.00 48.22 194 SER A O 1
ATOM 1405 N N . THR A 1 195 ? -6.818 15.648 -27.785 1.00 44.34 195 THR A N 1
ATOM 1406 C CA . THR A 1 195 ? -7.140 15.626 -29.222 1.00 44.34 195 THR A CA 1
ATOM 1407 C C . THR A 1 195 ? -5.897 16.049 -30.023 1.00 44.34 195 THR A C 1
ATOM 1409 O O . THR A 1 195 ? -5.261 17.036 -29.642 1.00 44.34 195 THR A O 1
ATOM 1412 N N . PRO A 1 196 ? -5.520 15.374 -31.127 1.00 45.44 196 PRO A N 1
ATOM 1413 C CA . PRO A 1 196 ? -4.382 15.800 -31.936 1.00 45.44 196 PRO A CA 1
ATOM 1414 C C . PRO A 1 196 ? -4.678 17.170 -32.553 1.00 45.44 196 PRO A C 1
ATOM 1416 O O . PRO A 1 196 ? -5.682 17.332 -33.252 1.00 45.44 196 PRO A O 1
ATOM 1419 N N . SER A 1 197 ? -3.808 18.155 -32.318 1.00 47.88 197 SER A N 1
ATOM 1420 C CA . SER A 1 197 ? -3.835 19.419 -33.053 1.00 47.88 197 SER A CA 1
ATOM 1421 C C . SER A 1 197 ? -3.620 19.118 -34.534 1.00 47.88 197 SER A C 1
ATOM 1423 O O . SER A 1 197 ? -2.536 18.702 -34.948 1.00 47.88 197 SER A O 1
ATOM 1425 N N . THR A 1 198 ? -4.673 19.292 -35.325 1.00 52.81 198 THR A N 1
ATOM 1426 C CA . THR A 1 198 ? -4.582 19.268 -36.781 1.00 52.81 198 THR A CA 1
ATOM 1427 C C . THR A 1 198 ? -4.111 20.644 -37.237 1.00 52.81 198 THR A C 1
ATOM 1429 O O . THR A 1 198 ? -4.935 21.482 -37.573 1.00 52.81 198 THR A O 1
ATOM 1432 N N . ASP A 1 199 ? -2.800 20.863 -37.241 1.00 48.56 199 ASP A N 1
ATOM 1433 C CA . ASP A 1 199 ? -2.171 21.847 -38.126 1.00 48.56 199 ASP A CA 1
ATOM 1434 C C . ASP A 1 199 ? -1.447 21.014 -39.200 1.00 48.56 199 ASP A C 1
ATOM 1436 O O . ASP A 1 199 ? -0.518 20.273 -38.897 1.00 48.56 199 ASP A O 1
ATOM 1440 N N . GLY A 1 200 ? -1.877 20.936 -40.458 1.00 40.25 200 GLY A N 1
ATOM 1441 C CA . GLY A 1 200 ? -2.620 21.931 -41.224 1.00 40.25 200 GLY A CA 1
ATOM 1442 C C . GLY A 1 200 ? -1.647 22.815 -42.001 1.00 40.25 200 GLY A C 1
ATOM 1443 O O . GLY A 1 200 ? -1.450 23.964 -41.647 1.00 40.25 200 GLY A O 1
ATOM 1444 N N . ALA A 1 201 ? -1.017 22.213 -43.013 1.00 42.03 201 ALA A N 1
ATOM 1445 C CA . ALA A 1 201 ? -0.432 22.796 -44.224 1.00 42.03 201 ALA A CA 1
ATOM 1446 C C . ALA A 1 201 ? -0.132 24.314 -44.275 1.00 42.03 201 ALA A C 1
ATOM 1448 O O . ALA A 1 201 ? -1.048 25.133 -44.339 1.00 42.03 201 ALA A O 1
ATOM 1449 N N . ALA A 1 202 ? 1.148 24.635 -44.490 1.00 43.25 202 ALA A N 1
ATOM 1450 C CA . ALA A 1 202 ? 1.608 25.559 -45.533 1.00 43.25 202 ALA A CA 1
ATOM 1451 C C . ALA A 1 202 ? 3.051 25.211 -45.927 1.00 43.25 202 ALA A C 1
ATOM 1453 O O . ALA A 1 202 ? 3.876 25.027 -45.004 1.00 43.25 202 ALA A O 1
#

InterPro domains:
  IPR009721 O-acyltransferase WSD1, C-terminal [PF06974] (45-180)

Secondary structure (DSSP, 8-state):
-HHHHHHHHHHHHHHHHHHTT---SEEEEEEEEE---TT--S----EEEEEEEEESS---HHHHHHHHHHHHHHHHHHGGG-THHHHHHHHTTS-HHHHTT-SGGGGT-SEEEEEEE--SS--EETTEE-----------SSSEEEEEEEETTEEEEEEEE-TTT-S-HHHHHHHHHHHHHHHHHHHHHGGGS---------

Sequence (202 aa):
MNDAYLAAIGAALGHYHDMMGVPVEAVPLAMPVNVRASGESGISNNWTSAMLALPTDQPDPIRRMQQVREQVLTARTGSSLDPGRLVAPLAAWLPNAALAGAGPGMLGIDVQASNVPGHPDERYIAGAKILSNVPIGPAPGVAMMVTMVSQARHCYIGVNLDTAAVTDADAFAESLAWGFDDVVALGRADTTTSTPSTDGAA

Mean predicted aligned error: 10.48 Å

Radius of gyration: 19.96 Å; Cα contacts (8 Å, |Δi|>4): 296; chains: 1; bounding box: 46×41×71 Å

Foldseek 3Di:
DVLLLLQLVLQLVQQLCVVVVRGDQFAWEKEWDALDDPPDDDPDPRIDIQIDRQGNPDPQSVVSSVNSVVSSVVSSVCCVPDCCVVCVVVVVPDDVVVCVVVFCVVVVHQEYEYEAEDEQDWDADPNHTDPDDADDDDDRPHQKYWYWYDYRPDIHIDMDGDCVNVVDVPSSVVSSVVSSCSSVVVVVVVVVPDDDPDDDDD

Organism: NCBI:txid2954438